Protein AF-A0A7W1CY53-F1 (afdb_monomer)

Secondary structure (DSSP, 8-state):
--SSSSSSSSSS-TTHHHHHHHHHHTTT---SS-GGGSPPGGG-SEEEEEE--SHHHHHHHHHHHHHTTT-SSEEEEEEESSSEEE-GGGSHHHHTTSS-HHHHEEEHHHHHHHHT-EEEE--EEEEETTTTEEEETTEEEE-SEEEE---EEE--TT-TTHHHHEEE--SHHHHHHHHHHHHHHHHHHHHTTT---GGGGEEEEE--SHHHHHHHHHHHHIIIIIITTT-TTS-GGG-EEEEE-SSSSSSTTS-HHHHHHHHHHHHHTTEEEE-S--EEEE-SSEEEETTS-EEE-SEEEE-S-EEE-GGGTTS-----S---

pLDDT: mean 88.46, std 16.05, range [32.44, 98.75]

Radius of gyration: 26.79 Å; Cα contacts (8 Å, |Δi|>4): 574; chains: 1; bounding box: 91×43×59 Å

Solvent-accessible surface area (backbone atoms only — not comparable to full-atom values): 18069 Å² total; per-residue (Å²): 142,86,87,82,87,81,68,86,86,77,70,100,41,82,64,66,55,50,52,52,50,47,50,64,77,41,68,85,58,83,68,99,63,58,86,86,73,57,76,58,61,87,75,27,80,43,19,37,35,27,37,23,42,40,72,64,26,45,50,50,53,53,51,50,29,59,76,38,64,91,42,90,50,58,23,45,35,41,35,11,68,54,64,42,28,65,48,64,92,52,44,40,40,33,40,34,63,83,35,60,69,71,79,38,43,43,62,39,53,70,52,37,51,66,57,65,30,46,71,46,72,29,49,82,73,52,69,42,76,89,81,31,31,35,32,35,70,92,39,83,44,75,40,76,41,81,43,87,29,72,56,67,39,80,35,68,87,85,35,50,37,44,86,81,44,32,54,50,77,66,64,75,65,31,30,52,52,51,42,52,52,51,49,50,42,51,52,54,23,49,77,49,70,39,70,56,63,62,28,65,42,22,37,36,30,34,17,34,42,67,68,22,51,44,38,55,50,19,50,45,40,26,50,65,75,59,40,47,86,79,42,77,58,51,65,73,87,61,53,42,44,36,41,34,13,58,46,84,53,54,38,72,91,50,57,71,69,58,37,52,51,51,56,51,52,38,48,77,66,61,37,45,76,47,54,62,38,41,77,52,35,36,47,74,57,29,39,33,34,66,85,70,53,74,45,66,26,53,40,38,36,43,51,38,60,60,14,67,34,72,73,58,76,76,34,101,62,93,74,72,91,80,76,87

Structure (mmCIF, N/CA/C/O backbone):
data_AF-A0A7W1CY53-F1
#
_entry.id   AF-A0A7W1CY53-F1
#
loop_
_atom_site.group_PDB
_atom_site.id
_atom_site.type_symbol
_atom_site.label_atom_id
_atom_site.label_alt_id
_atom_site.label_comp_id
_atom_site.label_asym_id
_atom_site.label_entity_id
_atom_site.label_seq_id
_atom_site.pdbx_PDB_ins_code
_atom_site.Cartn_x
_atom_site.Cartn_y
_atom_site.Cartn_z
_atom_site.occupancy
_atom_site.B_iso_or_equiv
_atom_site.auth_seq_id
_atom_site.auth_comp_id
_atom_site.auth_asym_id
_atom_site.auth_atom_id
_atom_site.pdbx_PDB_model_num
ATOM 1 N N . MET A 1 1 ? 64.923 4.998 -0.941 1.00 46.38 1 MET A N 1
ATOM 2 C CA . MET A 1 1 ? 65.461 6.090 -1.778 1.00 46.38 1 MET A CA 1
ATOM 3 C C . MET A 1 1 ? 66.335 5.454 -2.846 1.00 46.38 1 MET A C 1
ATOM 5 O O . MET A 1 1 ? 67.311 4.829 -2.462 1.00 46.38 1 MET A O 1
ATOM 9 N N . ASN A 1 2 ? 65.920 5.505 -4.119 1.00 36.22 2 ASN A N 1
ATOM 10 C CA . ASN A 1 2 ? 66.762 5.674 -5.320 1.00 36.22 2 ASN A CA 1
ATOM 11 C C . ASN A 1 2 ? 66.204 4.961 -6.555 1.00 36.22 2 ASN A C 1
ATOM 13 O O . ASN A 1 2 ? 66.011 3.752 -6.565 1.00 36.22 2 ASN A O 1
ATOM 17 N N . GLY A 1 3 ? 66.035 5.744 -7.622 1.00 35.53 3 GLY A N 1
ATOM 18 C CA . GLY A 1 3 ? 66.401 5.277 -8.954 1.00 35.53 3 GLY A CA 1
ATOM 19 C C . GLY A 1 3 ? 65.485 5.724 -10.077 1.00 35.53 3 GLY A C 1
ATOM 20 O O . GLY A 1 3 ? 65.912 6.482 -10.935 1.00 35.53 3 GLY A O 1
ATOM 21 N N . LEU A 1 4 ? 64.238 5.250 -10.089 1.00 37.47 4 LEU A N 1
ATOM 22 C CA . LEU A 1 4 ? 63.473 5.161 -11.345 1.00 37.47 4 LEU A CA 1
ATOM 23 C C . LEU A 1 4 ? 62.188 6.000 -11.412 1.00 37.47 4 LEU A C 1
ATOM 25 O O . LEU A 1 4 ? 61.538 6.039 -12.448 1.00 37.47 4 LEU A O 1
ATOM 29 N N . LEU A 1 5 ? 61.847 6.740 -10.353 1.00 37.50 5 LEU A N 1
ATOM 30 C CA . LEU A 1 5 ? 60.608 7.534 -10.277 1.00 37.50 5 LEU A CA 1
ATOM 31 C C . LEU A 1 5 ? 60.785 9.041 -10.532 1.00 37.50 5 LEU A C 1
ATOM 33 O O . LEU A 1 5 ? 59.828 9.797 -10.409 1.00 37.50 5 LEU A O 1
ATOM 37 N N . LYS A 1 6 ? 61.986 9.501 -10.914 1.00 35.28 6 LYS A N 1
ATOM 38 C CA . LYS A 1 6 ? 62.252 10.928 -11.202 1.00 35.28 6 LYS A CA 1
ATOM 39 C C . LYS A 1 6 ? 62.363 11.282 -12.694 1.00 35.28 6 LYS A C 1
ATOM 41 O O . LYS A 1 6 ? 62.613 12.437 -13.009 1.00 35.28 6 LYS A O 1
ATOM 46 N N . GLY A 1 7 ? 62.153 10.329 -13.607 1.00 34.31 7 GLY A N 1
ATOM 47 C CA . GLY A 1 7 ? 62.396 10.531 -15.044 1.00 34.31 7 GLY A CA 1
ATOM 48 C C . GLY A 1 7 ? 61.176 10.785 -15.937 1.00 34.31 7 GLY A C 1
ATOM 49 O O . GLY A 1 7 ? 61.362 11.144 -17.091 1.00 34.31 7 GLY A O 1
ATOM 50 N N . ALA A 1 8 ? 59.940 10.623 -15.456 1.00 32.44 8 ALA A N 1
ATOM 51 C CA . ALA A 1 8 ? 58.748 10.653 -16.323 1.00 32.44 8 ALA A CA 1
ATOM 52 C C . ALA A 1 8 ? 57.879 11.920 -16.184 1.00 32.44 8 ALA A C 1
ATOM 54 O O . ALA A 1 8 ? 56.723 11.926 -16.592 1.00 32.44 8 ALA A O 1
ATOM 55 N N . LEU A 1 9 ? 58.427 12.998 -15.612 1.00 37.47 9 LEU A N 1
ATOM 56 C CA . LEU A 1 9 ? 57.767 14.313 -15.538 1.00 37.47 9 LEU A CA 1
ATOM 57 C C . LEU A 1 9 ? 58.371 15.351 -16.497 1.00 37.47 9 LEU A C 1
ATOM 59 O O . LEU A 1 9 ? 57.929 16.495 -16.520 1.00 37.47 9 LEU A O 1
ATOM 63 N N . ALA A 1 10 ? 59.339 14.955 -17.324 1.00 45.06 10 ALA A N 1
ATOM 64 C CA . ALA A 1 10 ? 60.041 15.852 -18.235 1.00 45.06 10 ALA A CA 1
ATOM 65 C C . ALA A 1 10 ? 60.077 15.295 -19.666 1.00 45.06 10 ALA A C 1
ATOM 67 O O . ALA A 1 10 ? 61.142 14.992 -20.183 1.00 45.06 10 ALA A O 1
ATOM 68 N N . ALA A 1 11 ? 58.910 15.139 -20.296 1.00 38.78 11 ALA A N 1
ATOM 69 C CA . ALA A 1 11 ? 58.757 15.175 -21.756 1.00 38.78 11 ALA A CA 1
ATOM 70 C C . ALA A 1 11 ? 57.264 15.144 -22.129 1.00 38.78 11 ALA A C 1
ATOM 72 O O . ALA A 1 11 ? 56.613 14.109 -22.039 1.00 38.78 11 ALA A O 1
ATOM 73 N N . GLY A 1 12 ? 56.716 16.298 -22.519 1.00 41.25 12 GLY A N 1
ATOM 74 C CA . GLY A 1 12 ? 55.642 16.428 -23.517 1.00 41.25 12 GLY A CA 1
ATOM 75 C C . GLY A 1 12 ? 54.473 15.430 -23.520 1.00 41.25 12 GLY A C 1
ATOM 76 O O . GLY A 1 12 ? 54.133 14.927 -24.583 1.00 41.25 12 GLY A O 1
ATOM 77 N N . GLY A 1 13 ? 53.828 15.166 -22.379 1.00 39.25 13 GLY A N 1
ATOM 78 C CA . GLY A 1 13 ? 52.678 14.245 -22.298 1.00 39.25 13 GLY A CA 1
ATOM 79 C C . GLY A 1 13 ? 51.555 14.698 -21.361 1.00 39.25 13 GLY A C 1
ATOM 80 O O . GLY A 1 13 ? 50.782 13.867 -20.887 1.00 39.25 13 GLY A O 1
ATOM 81 N N . GLY A 1 14 ? 51.481 15.999 -21.055 1.00 39.34 14 GLY A N 1
ATOM 82 C CA . GLY A 1 14 ? 50.669 16.555 -19.961 1.00 39.34 14 GLY A CA 1
ATOM 83 C C . GLY A 1 14 ? 49.158 16.306 -20.046 1.00 39.34 14 GLY A C 1
ATOM 84 O O . GLY A 1 14 ? 48.505 16.271 -19.011 1.00 39.34 14 GLY A O 1
ATOM 85 N N . ALA A 1 15 ? 48.605 16.071 -21.239 1.00 46.66 15 ALA A N 1
ATOM 86 C CA . ALA A 1 15 ? 47.189 15.726 -21.396 1.00 46.66 15 ALA A CA 1
ATOM 87 C C . ALA A 1 15 ? 46.958 14.203 -21.366 1.00 46.66 15 ALA A C 1
ATOM 89 O O . ALA A 1 15 ? 46.140 13.709 -20.598 1.00 46.66 15 ALA A O 1
ATOM 90 N N . VAL A 1 16 ? 47.739 13.438 -22.135 1.00 46.34 16 VAL A N 1
ATOM 91 C CA . VAL A 1 16 ? 47.514 11.994 -22.333 1.00 46.34 16 VAL A CA 1
ATOM 92 C C . VAL A 1 16 ? 47.873 11.180 -21.083 1.00 46.34 16 VAL A C 1
ATOM 94 O O . VAL A 1 16 ? 47.134 10.275 -20.702 1.00 46.34 16 VAL A O 1
ATOM 97 N N . GLY A 1 17 ? 48.966 11.523 -20.392 1.00 44.19 17 GLY A N 1
ATOM 98 C CA . GLY A 1 17 ? 49.376 10.831 -19.164 1.00 44.19 17 GLY A CA 1
ATOM 99 C C . GLY A 1 17 ? 48.442 11.107 -17.983 1.00 44.19 17 GLY A C 1
ATOM 100 O O . GLY A 1 17 ? 48.138 10.202 -17.206 1.00 44.19 17 GLY A O 1
ATOM 101 N N . PHE A 1 18 ? 47.922 12.334 -17.884 1.00 50.38 18 PHE A N 1
ATOM 102 C CA . PHE A 1 18 ? 46.969 12.716 -16.842 1.00 50.38 18 PHE A CA 1
ATOM 103 C C . PHE A 1 18 ? 45.606 12.043 -17.049 1.00 50.38 18 PHE A C 1
ATOM 105 O O . PHE A 1 18 ? 44.994 11.593 -16.086 1.00 50.38 18 PHE A O 1
ATOM 112 N N . GLU A 1 19 ? 45.154 11.892 -18.296 1.00 50.62 19 GLU A N 1
ATOM 113 C CA . GLU A 1 19 ? 43.899 11.213 -18.639 1.00 50.62 19 GLU A CA 1
ATOM 114 C C . GLU A 1 19 ? 43.947 9.702 -18.357 1.00 50.62 19 GLU A C 1
ATOM 116 O O . GLU A 1 19 ? 42.985 9.133 -17.839 1.00 50.62 19 GLU A O 1
ATOM 121 N N . VAL A 1 20 ? 45.086 9.054 -18.627 1.00 53.22 20 VAL A N 1
ATOM 122 C CA . VAL A 1 20 ? 45.300 7.623 -18.350 1.00 53.22 20 VAL A CA 1
ATOM 123 C C . VAL A 1 20 ? 45.413 7.358 -16.845 1.00 53.22 20 VAL A C 1
ATOM 125 O O . VAL A 1 20 ? 44.774 6.437 -16.336 1.00 53.22 20 VAL A O 1
ATOM 128 N N . VAL A 1 21 ? 46.143 8.199 -16.106 1.00 55.06 21 VAL A N 1
ATOM 129 C CA . VAL A 1 21 ? 46.253 8.100 -14.639 1.00 55.06 21 VAL A CA 1
ATOM 130 C C . VAL A 1 21 ? 44.922 8.441 -13.958 1.00 55.06 21 VAL A C 1
ATOM 132 O O . VAL A 1 21 ? 44.529 7.762 -13.012 1.00 55.06 21 VAL A O 1
ATOM 135 N N . ARG A 1 22 ? 44.162 9.412 -14.482 1.00 52.81 22 ARG A N 1
ATOM 136 C CA . ARG A 1 22 ? 42.793 9.713 -14.039 1.00 52.81 22 ARG A CA 1
ATOM 137 C C . ARG A 1 22 ? 41.852 8.537 -14.320 1.00 52.81 22 ARG A C 1
ATOM 139 O O . ARG A 1 22 ? 41.135 8.130 -13.418 1.00 52.81 22 ARG A O 1
ATOM 146 N N . ARG A 1 23 ? 41.879 7.920 -15.506 1.00 47.59 23 ARG A N 1
ATOM 147 C CA . ARG A 1 23 ? 41.074 6.714 -15.802 1.00 47.59 23 ARG A CA 1
ATOM 148 C C . ARG A 1 23 ? 41.433 5.519 -14.914 1.00 47.59 23 ARG A C 1
ATOM 150 O O . ARG A 1 23 ? 40.537 4.771 -14.545 1.00 47.59 23 ARG A O 1
ATOM 157 N N . ALA A 1 24 ? 42.703 5.356 -14.545 1.00 50.25 24 ALA A N 1
ATOM 158 C CA . ALA A 1 24 ? 43.150 4.267 -13.677 1.00 50.25 24 ALA A CA 1
ATOM 159 C C . ALA A 1 24 ? 42.784 4.497 -12.197 1.00 50.25 24 ALA A C 1
ATOM 161 O O . ALA A 1 24 ? 42.265 3.588 -11.550 1.00 50.25 24 ALA A O 1
ATOM 162 N N . LEU A 1 25 ? 42.983 5.715 -11.675 1.00 49.28 25 LEU A N 1
ATOM 163 C CA . LEU A 1 25 ? 42.670 6.082 -10.283 1.00 49.28 25 LEU A CA 1
ATOM 164 C C . LEU A 1 25 ? 41.165 6.266 -10.032 1.00 49.28 25 LEU A C 1
ATOM 166 O O . LEU A 1 25 ? 40.691 6.037 -8.923 1.00 49.28 25 LEU A O 1
ATOM 170 N N . PHE A 1 26 ? 40.406 6.635 -11.067 1.00 50.69 26 PHE A N 1
ATOM 171 C CA . PHE A 1 26 ? 38.948 6.765 -11.047 1.00 50.69 26 PHE A CA 1
ATOM 172 C C . PHE A 1 26 ? 38.250 5.623 -11.803 1.00 50.69 26 PHE A C 1
ATOM 174 O O . PHE A 1 26 ? 37.116 5.779 -12.244 1.00 50.69 26 PHE A O 1
ATOM 181 N N . SER A 1 27 ? 38.878 4.452 -11.918 1.00 45.78 27 SER A N 1
ATOM 182 C CA . SER A 1 27 ? 38.285 3.250 -12.535 1.00 45.78 27 SER A CA 1
ATOM 183 C C . SER A 1 27 ? 37.064 2.692 -11.774 1.00 45.78 27 SER A C 1
ATOM 185 O O . SER A 1 27 ? 36.365 1.819 -12.278 1.00 45.78 27 SER A O 1
ATOM 187 N N . GLY A 1 28 ? 36.744 3.249 -10.598 1.00 44.47 28 GLY A N 1
ATOM 188 C CA . GLY A 1 28 ? 35.466 3.074 -9.891 1.00 44.47 28 GLY A CA 1
ATOM 189 C C . GLY A 1 28 ? 34.477 4.247 -10.028 1.00 44.47 28 GLY A C 1
ATOM 190 O O . GLY A 1 28 ? 33.425 4.245 -9.383 1.00 44.47 28 GLY A O 1
ATOM 191 N N . ALA A 1 29 ? 34.788 5.280 -10.817 1.00 46.69 29 ALA A N 1
ATOM 192 C CA . ALA A 1 29 ? 34.007 6.512 -10.893 1.00 46.69 29 ALA A CA 1
ATOM 193 C C . ALA A 1 29 ? 32.969 6.484 -12.025 1.00 46.69 29 ALA A C 1
ATOM 195 O O . ALA A 1 29 ? 33.266 6.519 -13.213 1.00 46.69 29 ALA A O 1
ATOM 196 N N . ARG A 1 30 ? 31.716 6.445 -11.575 1.00 56.12 30 ARG A N 1
ATOM 197 C CA . ARG A 1 30 ? 30.447 6.756 -12.247 1.00 56.12 30 ARG A CA 1
ATOM 198 C C . ARG A 1 30 ? 30.512 7.541 -13.579 1.00 56.12 30 ARG A C 1
ATOM 200 O O . ARG A 1 30 ? 30.998 8.664 -13.615 1.00 56.12 30 ARG A O 1
ATOM 207 N N . ARG A 1 31 ? 29.728 6.993 -14.528 1.00 54.72 31 ARG A N 1
ATOM 208 C CA . ARG A 1 31 ? 29.181 7.500 -15.813 1.00 54.72 31 ARG A CA 1
ATOM 209 C C . ARG A 1 31 ? 30.124 7.510 -17.026 1.00 54.72 31 ARG A C 1
ATOM 211 O O . ARG A 1 31 ? 31.037 8.313 -17.109 1.00 54.72 31 ARG A O 1
ATOM 218 N N . ARG A 1 32 ? 29.772 6.680 -18.021 1.00 54.88 32 ARG A N 1
ATOM 219 C CA . ARG A 1 32 ? 30.326 6.671 -19.390 1.00 54.88 32 ARG A CA 1
ATOM 220 C C . ARG A 1 32 ? 29.825 7.847 -20.253 1.00 54.88 32 ARG A C 1
ATOM 222 O O . ARG A 1 32 ? 30.488 8.190 -21.217 1.00 54.88 32 ARG A O 1
ATOM 229 N N . TYR A 1 33 ? 28.690 8.458 -19.885 1.00 56.50 33 TYR A N 1
ATOM 230 C CA . TYR A 1 33 ? 28.006 9.513 -20.649 1.00 56.50 33 TYR A CA 1
ATOM 231 C C . TYR A 1 33 ? 27.299 10.520 -19.740 1.00 56.50 33 TYR A C 1
ATOM 233 O O . TYR A 1 33 ? 26.712 10.138 -18.711 1.00 56.50 33 TYR A O 1
ATOM 241 N N . GLU A 1 34 ? 27.265 11.779 -20.170 1.00 67.50 34 GLU A N 1
ATOM 242 C CA . GLU A 1 34 ? 26.351 12.774 -19.621 1.00 67.50 34 GLU A CA 1
ATOM 243 C C . GLU A 1 34 ? 24.899 12.490 -20.060 1.00 67.50 34 GLU A C 1
ATOM 245 O O . GLU A 1 34 ? 24.665 11.890 -21.111 1.00 67.50 34 GLU A O 1
ATOM 250 N N . PRO A 1 35 ? 23.867 12.869 -19.275 1.00 64.12 35 PRO A N 1
ATOM 251 C CA . PRO A 1 35 ? 22.476 12.534 -19.594 1.00 64.12 35 PRO A CA 1
ATOM 252 C C . PRO A 1 35 ? 21.993 12.980 -20.982 1.00 64.12 35 PRO A C 1
ATOM 254 O O . PRO A 1 35 ? 21.097 12.338 -21.524 1.00 64.12 35 PRO A O 1
ATOM 257 N N . TRP A 1 36 ? 22.553 14.060 -21.536 1.00 70.69 36 TRP A N 1
ATOM 258 C CA . TRP A 1 36 ? 22.211 14.589 -22.863 1.00 70.69 36 TRP A CA 1
ATOM 259 C C . TRP A 1 36 ? 22.929 13.881 -24.021 1.00 70.69 36 TRP A C 1
ATOM 261 O O . TRP A 1 36 ? 22.530 14.053 -25.165 1.00 70.69 36 TRP A O 1
ATOM 271 N N . GLU A 1 37 ? 23.953 13.072 -23.742 1.00 69.06 37 GLU A N 1
ATOM 272 C CA . GLU A 1 37 ? 24.722 12.328 -24.754 1.00 69.06 37 GLU A CA 1
ATOM 273 C C . GLU A 1 37 ? 24.130 10.941 -25.029 1.00 69.06 37 GLU A C 1
ATOM 275 O O . GLU A 1 37 ? 24.623 10.197 -25.873 1.00 69.06 37 GLU A O 1
ATOM 280 N N . ARG A 1 38 ? 23.077 10.560 -24.299 1.00 72.19 38 ARG A N 1
ATOM 281 C CA . ARG A 1 38 ? 22.467 9.240 -24.434 1.00 72.19 38 ARG A CA 1
ATOM 282 C C . ARG A 1 38 ? 21.567 9.162 -25.649 1.00 72.19 38 ARG A C 1
ATOM 284 O O . ARG A 1 38 ? 20.649 9.969 -25.802 1.00 72.19 38 ARG A O 1
ATOM 291 N N . SER A 1 39 ? 21.752 8.092 -26.414 1.00 80.06 39 SER A N 1
ATOM 292 C CA . SER A 1 39 ? 20.823 7.706 -27.465 1.00 80.06 39 SER A CA 1
ATOM 293 C C . SER A 1 39 ? 19.402 7.572 -26.902 1.00 80.06 39 SER A C 1
ATOM 295 O O . SER A 1 39 ? 19.207 7.023 -25.808 1.00 80.06 39 SER A O 1
ATOM 297 N N . PRO A 1 40 ? 18.382 8.071 -27.614 1.00 86.62 40 PRO A N 1
ATOM 298 C CA . PRO A 1 40 ? 16.996 7.771 -27.301 1.00 86.62 40 PRO A CA 1
ATOM 299 C C . PRO A 1 40 ? 16.779 6.257 -27.177 1.00 86.62 40 PRO A C 1
ATOM 301 O O . PRO A 1 40 ? 17.256 5.483 -27.995 1.00 86.62 40 PRO A O 1
ATOM 304 N N . TYR A 1 41 ? 16.003 5.825 -26.179 1.00 91.81 41 TYR A N 1
ATOM 305 C CA . TYR A 1 41 ? 15.721 4.402 -25.923 1.00 91.81 41 TYR A CA 1
ATOM 306 C C . TYR A 1 41 ? 15.310 3.599 -27.171 1.00 91.81 41 TYR A C 1
ATOM 308 O O . TYR A 1 41 ? 15.709 2.451 -27.335 1.00 91.81 41 TYR A O 1
ATOM 316 N N . LYS A 1 42 ? 14.519 4.218 -28.052 1.00 90.12 42 LYS A N 1
ATOM 317 C CA . LYS A 1 42 ? 14.028 3.605 -29.292 1.00 90.12 42 LYS A CA 1
ATOM 318 C C . LYS A 1 42 ? 15.141 3.230 -30.281 1.00 90.12 42 LYS A C 1
ATOM 320 O O . LYS A 1 42 ? 14.909 2.365 -31.117 1.00 90.12 42 LYS A O 1
ATOM 325 N N . ASP A 1 43 ? 16.310 3.858 -30.170 1.00 91.69 43 ASP A N 1
ATOM 326 C CA . ASP A 1 43 ? 17.423 3.698 -31.106 1.00 91.69 43 ASP A CA 1
ATOM 327 C C . ASP A 1 43 ? 18.361 2.550 -30.691 1.00 91.69 43 ASP A C 1
ATOM 329 O O . ASP A 1 43 ? 19.228 2.150 -31.464 1.00 91.69 43 ASP A O 1
ATOM 333 N N . PHE A 1 44 ? 18.180 1.974 -29.494 1.00 93.88 44 PHE A N 1
ATOM 334 C CA . PHE A 1 44 ? 18.927 0.786 -29.087 1.00 93.88 44 PHE A CA 1
ATOM 335 C C . PHE A 1 44 ? 18.403 -0.464 -29.811 1.00 93.88 44 PHE A C 1
ATOM 337 O O . PHE A 1 44 ? 17.182 -0.662 -29.902 1.00 93.88 44 PHE A O 1
ATOM 344 N N . PRO A 1 45 ? 19.294 -1.360 -30.276 1.00 93.31 45 PRO A N 1
ATOM 345 C CA . PRO A 1 45 ? 18.871 -2.616 -30.878 1.00 93.31 45 PRO A CA 1
ATOM 346 C C . PRO A 1 45 ? 18.183 -3.505 -29.834 1.00 93.31 45 PRO A C 1
ATOM 348 O O . PRO A 1 45 ? 17.021 -3.869 -30.025 1.00 93.31 45 PRO A O 1
ATOM 351 N N . ASN A 1 46 ? 18.814 -3.742 -28.677 1.00 96.50 46 ASN A N 1
ATOM 352 C CA . ASN A 1 46 ? 18.248 -4.562 -27.605 1.00 96.50 46 ASN A CA 1
ATOM 353 C C . ASN A 1 46 ? 17.508 -3.691 -26.581 1.00 96.50 46 ASN A C 1
ATOM 355 O O . ASN A 1 46 ? 18.119 -3.028 -25.741 1.00 96.50 46 ASN A O 1
ATOM 359 N N . LYS A 1 47 ? 16.175 -3.687 -26.646 1.00 97.69 47 LYS A N 1
ATOM 360 C CA . LYS A 1 47 ? 15.304 -2.848 -25.809 1.00 97.69 47 LYS A CA 1
ATOM 361 C C . LYS A 1 47 ? 14.733 -3.647 -24.643 1.00 97.69 47 LYS A C 1
ATOM 363 O O . LYS A 1 47 ? 13.883 -4.510 -24.843 1.00 97.69 47 LYS A O 1
ATOM 368 N N . VAL A 1 48 ? 15.157 -3.334 -23.423 1.00 98.25 48 VAL A N 1
ATOM 369 C CA . VAL A 1 48 ? 14.592 -3.909 -22.196 1.00 98.25 48 VAL A CA 1
ATOM 370 C C . VAL A 1 48 ? 13.620 -2.909 -21.585 1.00 98.25 48 VAL A C 1
ATOM 372 O O . VAL A 1 48 ? 14.013 -1.805 -21.200 1.00 98.25 48 VAL A O 1
ATOM 375 N N . LEU A 1 49 ? 12.340 -3.267 -21.543 1.00 98.56 49 LEU A N 1
ATOM 376 C CA . LEU A 1 49 ? 11.273 -2.448 -20.983 1.00 98.56 49 LEU A CA 1
ATOM 377 C C . LEU A 1 49 ? 10.794 -3.036 -19.661 1.00 98.56 49 LEU A C 1
ATOM 379 O O . LEU A 1 49 ? 10.453 -4.209 -19.578 1.00 98.56 49 LEU A O 1
ATOM 383 N N . ILE A 1 50 ? 10.746 -2.205 -18.629 1.00 98.69 50 ILE A N 1
ATOM 384 C CA . ILE A 1 50 ? 10.295 -2.569 -17.289 1.00 98.69 50 ILE A CA 1
ATOM 385 C C . ILE A 1 50 ? 9.037 -1.763 -16.990 1.00 98.69 50 ILE A C 1
ATOM 387 O O . ILE A 1 50 ? 9.056 -0.534 -17.075 1.00 98.69 50 ILE A O 1
ATOM 391 N N . VAL A 1 51 ? 7.953 -2.438 -16.621 1.00 98.19 51 VAL A N 1
ATOM 392 C CA . VAL A 1 51 ? 6.698 -1.791 -16.226 1.00 98.19 51 VAL A CA 1
ATOM 393 C C . VAL A 1 51 ? 6.474 -2.011 -14.734 1.00 98.19 51 VAL A C 1
ATOM 395 O O . VAL A 1 51 ? 6.372 -3.147 -14.272 1.00 98.19 51 VAL A O 1
ATOM 398 N N . GLY A 1 52 ? 6.416 -0.917 -13.979 1.00 97.19 52 GLY A N 1
ATOM 399 C CA . GLY A 1 52 ? 6.321 -0.904 -12.521 1.00 97.19 52 GLY A CA 1
ATOM 400 C C . GLY A 1 52 ? 7.591 -0.374 -11.850 1.00 97.19 52 GLY A C 1
ATOM 401 O O . GLY A 1 52 ? 8.702 -0.820 -12.120 1.00 97.19 52 GLY A O 1
ATOM 402 N N . GLY A 1 53 ? 7.424 0.606 -10.959 1.00 95.75 53 GLY A N 1
ATOM 403 C CA . GLY A 1 53 ? 8.507 1.247 -10.201 1.00 95.75 53 GLY A CA 1
ATOM 404 C C . GLY A 1 53 ? 8.683 0.734 -8.767 1.00 95.75 53 GLY A C 1
ATOM 405 O O . GLY A 1 53 ? 9.322 1.409 -7.965 1.00 95.75 53 GLY A O 1
ATOM 406 N N . GLY A 1 54 ? 8.082 -0.412 -8.425 1.00 94.75 54 GLY A N 1
ATOM 407 C CA . GLY A 1 54 ? 8.183 -1.030 -7.098 1.00 94.75 54 GLY A CA 1
ATOM 408 C C . GLY A 1 54 ? 9.525 -1.731 -6.858 1.00 94.75 54 GLY A C 1
ATOM 409 O O . GLY A 1 54 ? 10.468 -1.565 -7.628 1.00 94.75 54 GLY A O 1
ATOM 410 N N . PHE A 1 55 ? 9.613 -2.555 -5.807 1.00 95.19 55 PHE A N 1
ATOM 411 C CA . PHE A 1 55 ? 10.846 -3.267 -5.431 1.00 95.19 55 PHE A CA 1
ATOM 412 C C . PHE A 1 55 ? 11.481 -4.029 -6.598 1.00 95.19 55 PHE A C 1
ATOM 414 O O . PHE A 1 55 ? 12.647 -3.799 -6.916 1.00 95.19 55 PHE A O 1
ATOM 421 N N . ALA A 1 56 ? 10.703 -4.896 -7.252 1.00 96.38 56 ALA A N 1
ATOM 422 C CA . ALA A 1 56 ? 11.191 -5.735 -8.340 1.00 96.38 56 ALA A CA 1
ATOM 423 C C . ALA A 1 56 ? 11.632 -4.904 -9.552 1.00 96.38 56 ALA A C 1
ATOM 425 O O . ALA A 1 56 ? 12.767 -5.040 -9.997 1.00 96.38 56 ALA A O 1
ATOM 426 N N . GLY A 1 57 ? 10.780 -4.003 -10.051 1.00 97.12 57 GLY A N 1
ATOM 427 C CA . GLY A 1 57 ? 11.090 -3.196 -11.233 1.00 97.12 57 GLY A CA 1
ATOM 428 C C . GLY A 1 57 ? 12.264 -2.245 -11.019 1.00 97.12 57 GLY A C 1
ATOM 429 O O . GLY A 1 57 ? 13.162 -2.161 -11.859 1.00 97.12 57 GLY A O 1
ATOM 430 N N . TYR A 1 58 ? 12.319 -1.585 -9.858 1.00 96.31 58 TYR A N 1
ATOM 431 C CA . TYR A 1 58 ? 13.444 -0.727 -9.510 1.00 96.31 58 TYR A CA 1
ATOM 432 C C . TYR A 1 58 ? 14.748 -1.527 -9.438 1.00 96.31 58 TYR A C 1
ATOM 434 O O . TYR A 1 58 ? 15.723 -1.142 -10.081 1.00 96.31 58 TYR A O 1
ATOM 442 N N . LYS A 1 59 ? 14.770 -2.666 -8.730 1.00 96.81 59 LYS A N 1
ATOM 443 C CA . LYS A 1 59 ? 15.972 -3.509 -8.627 1.00 96.81 59 LYS A CA 1
ATOM 444 C C . LYS A 1 59 ? 16.385 -4.112 -9.963 1.00 96.81 59 LYS A C 1
ATOM 446 O O . LYS A 1 59 ? 17.564 -4.037 -10.294 1.00 96.81 59 LYS A O 1
ATOM 451 N N . ALA A 1 60 ? 15.436 -4.602 -10.757 1.00 98.00 60 ALA A N 1
ATOM 452 C CA . ALA A 1 60 ? 15.696 -5.091 -12.106 1.00 98.00 60 ALA A CA 1
ATOM 453 C C . ALA A 1 60 ? 16.375 -4.014 -12.959 1.00 98.00 60 ALA A C 1
ATOM 455 O O . ALA A 1 60 ? 17.396 -4.285 -13.584 1.00 98.00 60 ALA A O 1
ATOM 456 N N . ALA A 1 61 ? 15.883 -2.771 -12.922 1.00 97.19 61 ALA A N 1
ATOM 457 C CA . ALA A 1 61 ? 16.502 -1.667 -13.648 1.00 97.19 61 ALA A CA 1
ATOM 458 C C . ALA A 1 61 ? 17.934 -1.380 -13.167 1.00 97.19 61 ALA A C 1
ATOM 460 O O . ALA A 1 61 ? 18.818 -1.164 -13.994 1.00 97.19 61 ALA A O 1
ATOM 461 N N . GLN A 1 62 ? 18.180 -1.401 -11.848 1.00 95.31 62 GLN A N 1
ATOM 462 C CA . GLN A 1 62 ? 19.529 -1.216 -11.299 1.00 95.31 62 GLN A CA 1
ATOM 463 C C . GLN A 1 62 ? 20.490 -2.304 -11.795 1.00 95.31 62 GLN A C 1
ATOM 465 O O . GLN A 1 62 ? 21.552 -1.981 -12.324 1.00 95.31 62 GLN A O 1
ATOM 470 N N . THR A 1 63 ? 20.093 -3.571 -11.669 1.00 97.06 63 THR A N 1
ATOM 471 C CA . THR A 1 63 ? 20.906 -4.725 -12.06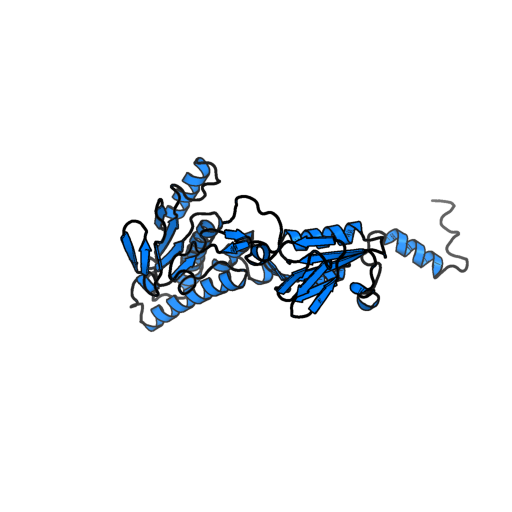5 1.00 97.06 63 THR A CA 1
ATOM 472 C C . THR A 1 63 ? 21.146 -4.761 -13.572 1.00 97.06 63 THR A C 1
ATOM 474 O O . THR A 1 63 ? 22.274 -4.967 -14.002 1.00 97.06 63 THR A O 1
ATOM 477 N N . LEU A 1 64 ? 20.126 -4.496 -14.392 1.00 96.56 64 LEU A N 1
ATOM 478 C CA . LEU A 1 64 ? 20.267 -4.472 -15.850 1.00 96.56 64 LEU A CA 1
ATOM 479 C C . LEU A 1 64 ? 21.203 -3.355 -16.317 1.00 96.56 64 LEU A C 1
ATOM 481 O O . LEU A 1 64 ? 22.040 -3.593 -17.182 1.00 96.56 64 LEU A O 1
ATOM 485 N N . CYS A 1 65 ? 21.118 -2.157 -15.728 1.00 93.56 65 CYS A N 1
ATOM 486 C CA . CYS A 1 65 ? 22.068 -1.084 -16.028 1.00 93.56 65 CYS A CA 1
ATOM 487 C C . CYS A 1 65 ? 23.503 -1.428 -15.613 1.00 93.56 65 CYS A C 1
ATOM 489 O O . CYS A 1 65 ? 24.445 -0.994 -16.267 1.00 93.56 65 CYS A O 1
ATOM 491 N N . GLU A 1 66 ? 23.684 -2.178 -14.527 1.00 92.44 66 GLU A N 1
ATOM 492 C CA . GLU A 1 66 ? 25.003 -2.636 -14.101 1.00 92.44 66 GLU A CA 1
ATOM 493 C C . GLU A 1 66 ? 25.578 -3.700 -15.041 1.00 92.44 66 GLU A C 1
ATOM 495 O O . GLU A 1 66 ? 26.719 -3.566 -15.475 1.00 92.44 66 GLU A O 1
ATOM 500 N N . LEU A 1 67 ? 24.781 -4.700 -15.418 1.00 94.06 67 LEU A N 1
ATOM 501 C CA . LEU A 1 67 ? 25.194 -5.754 -16.349 1.00 94.06 67 LEU A CA 1
ATOM 502 C C . LEU A 1 67 ? 25.458 -5.221 -17.764 1.00 94.06 67 LEU A C 1
ATOM 504 O O . LEU A 1 67 ? 26.331 -5.724 -18.464 1.00 94.06 67 LEU A O 1
ATOM 508 N N . ALA A 1 68 ? 24.714 -4.198 -18.189 1.00 91.25 68 ALA A N 1
ATOM 509 C CA . ALA A 1 68 ? 24.873 -3.556 -19.490 1.00 91.25 68 ALA A CA 1
ATOM 510 C C . ALA A 1 68 ? 25.839 -2.357 -19.467 1.00 91.25 68 ALA A C 1
ATOM 512 O O . ALA A 1 68 ? 25.904 -1.620 -20.445 1.00 91.25 68 ALA A O 1
ATOM 513 N N . ARG A 1 69 ? 26.590 -2.134 -18.377 1.00 86.69 69 ARG A N 1
ATOM 514 C CA . ARG A 1 69 ? 27.421 -0.928 -18.195 1.00 86.69 69 ARG A CA 1
ATOM 515 C C . ARG A 1 69 ? 28.407 -0.684 -19.342 1.00 86.69 69 ARG A C 1
ATOM 517 O O . ARG A 1 69 ? 28.605 0.468 -19.723 1.00 86.69 69 ARG A O 1
ATOM 524 N N . ASP A 1 70 ? 28.990 -1.752 -19.881 1.00 87.00 70 ASP A N 1
ATOM 525 C CA . ASP A 1 70 ? 29.984 -1.693 -20.961 1.00 87.00 70 ASP A CA 1
ATOM 526 C C . ASP A 1 70 ? 29.384 -1.971 -22.352 1.00 87.00 70 ASP A C 1
ATOM 528 O O . ASP A 1 70 ? 30.117 -2.062 -23.340 1.00 87.00 70 ASP A O 1
ATOM 532 N N . ARG A 1 71 ? 28.051 -2.073 -22.444 1.00 87.94 71 ARG A N 1
ATOM 533 C CA . ARG A 1 71 ? 27.302 -2.406 -23.659 1.00 87.94 71 ARG A CA 1
ATOM 534 C C . ARG A 1 71 ? 26.538 -1.200 -24.192 1.00 87.94 71 ARG A C 1
ATOM 536 O O . ARG A 1 71 ? 25.626 -0.698 -23.546 1.00 87.94 71 ARG A O 1
ATOM 543 N N . ASP A 1 72 ? 26.857 -0.804 -25.418 1.00 87.75 72 ASP A N 1
ATOM 544 C CA . ASP A 1 72 ? 26.198 0.326 -26.089 1.00 87.75 72 ASP A CA 1
ATOM 545 C C . ASP A 1 72 ? 25.002 -0.125 -26.954 1.00 87.75 72 ASP A C 1
ATOM 547 O O . ASP A 1 72 ? 24.294 0.689 -27.542 1.00 87.75 72 ASP A O 1
ATOM 551 N N . ASP A 1 73 ? 24.741 -1.434 -27.006 1.00 92.62 73 ASP A N 1
ATOM 552 C CA . ASP A 1 73 ? 23.673 -2.062 -27.781 1.00 92.62 73 ASP A CA 1
ATOM 553 C C . ASP A 1 73 ? 22.408 -2.368 -26.950 1.00 92.62 73 ASP A C 1
ATOM 555 O O . ASP A 1 73 ? 21.418 -2.859 -27.493 1.00 92.62 73 ASP A O 1
ATOM 559 N N . VAL A 1 74 ? 22.412 -2.079 -25.641 1.00 95.62 74 VAL A N 1
ATOM 560 C CA . VAL A 1 74 ? 21.297 -2.367 -24.723 1.00 95.62 74 VAL A CA 1
ATOM 561 C C . VAL A 1 74 ? 20.704 -1.083 -24.149 1.00 95.62 74 VAL A C 1
ATOM 563 O O . VAL A 1 74 ? 21.353 -0.351 -23.405 1.00 95.62 74 VAL A O 1
ATOM 566 N N . GLY A 1 75 ? 19.425 -0.846 -24.433 1.00 95.69 75 GLY A N 1
ATOM 567 C CA . GLY A 1 75 ? 18.642 0.237 -23.849 1.00 95.69 75 GLY A CA 1
ATOM 568 C C . GLY A 1 75 ? 17.726 -0.287 -22.749 1.00 95.69 75 GLY A C 1
ATOM 569 O O . GLY A 1 75 ? 16.916 -1.176 -22.995 1.00 95.69 75 GLY A O 1
ATOM 570 N N . VAL A 1 76 ? 17.799 0.290 -21.548 1.00 97.25 76 VAL A N 1
ATOM 571 C CA . VAL A 1 76 ? 16.886 -0.025 -20.433 1.00 97.25 76 VAL A CA 1
ATOM 572 C C . VAL A 1 76 ? 15.912 1.133 -20.229 1.00 97.25 76 VAL A C 1
ATOM 574 O O . VAL A 1 76 ? 16.334 2.284 -20.098 1.00 97.25 76 VAL A O 1
ATOM 577 N N . MET A 1 77 ? 14.611 0.851 -20.163 1.00 97.88 77 MET A N 1
ATOM 578 C CA . MET A 1 77 ? 13.582 1.829 -19.802 1.00 97.88 77 MET A CA 1
ATOM 579 C C . MET A 1 77 ? 12.687 1.291 -18.693 1.00 97.88 77 MET A C 1
ATOM 581 O O . MET A 1 77 ? 12.246 0.151 -18.757 1.00 97.88 77 MET A O 1
ATOM 585 N N . LEU A 1 78 ? 12.372 2.143 -17.716 1.00 98.50 78 LEU A N 1
ATOM 586 C CA . LEU A 1 78 ? 11.338 1.879 -16.719 1.00 98.50 78 LEU A CA 1
ATOM 587 C C . LEU A 1 78 ? 10.157 2.841 -16.901 1.00 98.50 78 LEU A C 1
ATOM 589 O O . LEU A 1 78 ? 10.340 4.063 -16.954 1.00 98.50 78 LEU A O 1
ATOM 593 N N . ILE A 1 79 ? 8.951 2.283 -16.964 1.00 98.31 79 ILE A N 1
ATOM 594 C CA . ILE A 1 79 ? 7.678 3.005 -16.964 1.00 98.31 79 ILE A CA 1
ATOM 595 C C . ILE A 1 79 ? 6.975 2.738 -15.636 1.00 98.31 79 ILE A C 1
ATOM 597 O O . ILE A 1 79 ? 6.828 1.592 -15.219 1.00 98.31 79 ILE A O 1
ATOM 601 N N . SER A 1 80 ? 6.544 3.794 -14.954 1.00 97.00 80 SER A N 1
ATOM 602 C CA . SER A 1 80 ? 5.812 3.690 -13.690 1.00 97.00 80 SER A CA 1
ATOM 603 C C . SER A 1 80 ? 4.746 4.773 -13.601 1.00 97.00 80 SER A C 1
ATOM 605 O O . SER A 1 80 ? 4.962 5.890 -14.073 1.00 97.00 80 SER A O 1
ATOM 607 N N . ARG A 1 81 ? 3.617 4.471 -12.950 1.00 94.50 81 ARG A N 1
ATOM 608 C CA . ARG A 1 81 ? 2.590 5.476 -12.633 1.00 94.50 81 ARG A CA 1
ATOM 609 C C . ARG A 1 81 ? 3.159 6.568 -11.724 1.00 94.50 81 ARG A C 1
ATOM 611 O O . ARG A 1 81 ? 2.936 7.753 -11.960 1.00 94.50 81 ARG A O 1
ATOM 618 N N . GLU A 1 82 ? 3.967 6.160 -10.749 1.00 93.06 82 GLU A N 1
ATOM 619 C CA . GLU A 1 82 ? 4.616 7.049 -9.787 1.00 93.06 82 GLU A CA 1
ATOM 620 C C . GLU A 1 82 ? 6.051 7.401 -10.205 1.00 93.06 82 GLU A C 1
ATOM 622 O O . GLU A 1 82 ? 6.756 6.596 -10.816 1.00 93.06 82 GLU A O 1
ATOM 627 N N . ASN A 1 83 ? 6.513 8.604 -9.838 1.00 94.81 83 ASN A N 1
ATOM 628 C CA . ASN A 1 83 ? 7.901 9.060 -10.046 1.00 94.81 83 ASN A CA 1
ATOM 629 C C . ASN A 1 83 ? 8.832 8.745 -8.858 1.00 94.81 83 ASN A C 1
ATOM 631 O O . ASN A 1 83 ? 9.959 9.243 -8.781 1.00 94.81 83 ASN A O 1
ATOM 635 N N . TYR A 1 84 ? 8.363 7.927 -7.926 1.00 94.50 84 TYR A N 1
ATOM 636 C CA . TYR A 1 84 ? 9.083 7.531 -6.730 1.00 94.50 84 TYR A CA 1
ATOM 637 C C . TYR A 1 84 ? 8.890 6.037 -6.474 1.00 94.50 84 TYR A C 1
ATOM 639 O O . TYR A 1 84 ? 7.911 5.430 -6.901 1.00 94.50 84 TYR A O 1
ATOM 647 N N . PHE A 1 85 ? 9.874 5.458 -5.804 1.00 94.19 85 PHE A N 1
ATOM 648 C CA . PHE A 1 85 ? 9.837 4.129 -5.227 1.00 94.19 85 PHE A CA 1
ATOM 649 C C . PHE A 1 85 ? 9.380 4.270 -3.776 1.00 94.19 85 PHE A C 1
ATOM 651 O O . PHE A 1 85 ? 9.912 5.121 -3.064 1.00 94.19 85 PHE A O 1
ATOM 658 N N . THR A 1 86 ? 8.441 3.436 -3.340 1.00 92.19 86 THR A N 1
ATOM 659 C CA . THR A 1 86 ? 7.974 3.397 -1.948 1.00 92.19 86 THR A CA 1
ATOM 660 C C . THR A 1 86 ? 8.601 2.223 -1.209 1.00 92.19 86 THR A C 1
ATOM 662 O O . THR A 1 86 ? 8.461 1.072 -1.630 1.00 92.19 86 THR A O 1
ATOM 665 N N . TYR A 1 87 ? 9.249 2.504 -0.079 1.00 92.81 87 TYR A N 1
ATOM 666 C CA . TYR A 1 87 ? 9.699 1.486 0.862 1.00 92.81 87 TYR A CA 1
ATOM 667 C C . TYR A 1 87 ? 8.541 1.082 1.781 1.00 92.81 87 TYR A C 1
ATOM 669 O O . TYR A 1 87 ? 8.417 1.541 2.913 1.00 92.81 87 TYR A O 1
ATOM 677 N N . TRP A 1 88 ? 7.674 0.217 1.250 1.00 90.00 88 TRP A N 1
ATOM 678 C CA . TRP A 1 88 ? 6.457 -0.262 1.913 1.00 90.00 88 TRP A CA 1
ATOM 679 C C . TRP A 1 88 ? 6.623 -0.740 3.365 1.00 90.00 88 TRP A C 1
ATOM 681 O O . TRP A 1 88 ? 5.734 -0.428 4.151 1.00 90.00 88 TRP A O 1
ATOM 691 N N . PRO A 1 89 ? 7.724 -1.418 3.763 1.00 90.31 89 PRO A N 1
ATOM 692 C CA . PRO A 1 89 ? 7.887 -1.875 5.145 1.00 90.31 89 PRO A CA 1
ATOM 693 C C . PRO A 1 89 ? 7.901 -0.763 6.203 1.00 90.31 89 PRO A C 1
ATOM 695 O O . PRO A 1 89 ? 7.704 -1.058 7.369 1.00 90.31 89 PRO A O 1
ATOM 698 N N . MET A 1 90 ? 8.148 0.497 5.826 1.00 91.44 90 MET A N 1
ATOM 699 C CA . MET A 1 90 ? 8.131 1.634 6.762 1.00 91.44 90 MET A CA 1
ATOM 700 C C . MET A 1 90 ? 6.891 2.517 6.606 1.00 91.44 90 MET A C 1
ATOM 702 O O . MET A 1 90 ? 6.815 3.574 7.223 1.00 91.44 90 MET A O 1
ATOM 706 N N . LEU A 1 91 ? 5.925 2.127 5.766 1.00 90.38 91 LEU A N 1
ATOM 707 C CA . LEU A 1 91 ? 4.745 2.954 5.518 1.00 90.38 91 LEU A CA 1
ATOM 708 C C . LEU A 1 91 ? 3.861 3.082 6.765 1.00 90.38 91 LEU A C 1
ATOM 710 O O . LEU A 1 91 ? 3.297 4.147 6.988 1.00 90.38 91 LEU A O 1
ATOM 714 N N . ALA A 1 92 ? 3.764 2.031 7.584 1.00 91.94 92 ALA A N 1
ATOM 715 C CA . ALA A 1 92 ? 3.000 2.083 8.827 1.00 91.94 92 ALA A CA 1
ATOM 716 C C . ALA A 1 92 ? 3.568 3.136 9.796 1.00 91.94 92 ALA A C 1
ATOM 718 O O . ALA A 1 92 ? 2.804 3.917 10.346 1.00 91.94 92 ALA A O 1
ATOM 719 N N . SER A 1 93 ? 4.893 3.260 9.898 1.00 91.62 93 SER A N 1
ATOM 720 C CA . SER A 1 93 ? 5.560 4.253 10.758 1.00 91.62 93 SER A CA 1
ATOM 721 C C . SER A 1 93 ? 5.428 5.703 10.288 1.00 91.62 93 SER A C 1
ATOM 723 O O . SER A 1 93 ? 5.814 6.623 11.004 1.00 91.62 93 SER A O 1
ATOM 725 N N . VAL A 1 94 ? 4.863 5.936 9.097 1.00 92.31 94 VAL A N 1
ATOM 726 C CA . VAL A 1 94 ? 4.396 7.276 8.710 1.00 92.31 94 VAL A CA 1
ATOM 727 C C . VAL A 1 94 ? 3.157 7.666 9.519 1.00 92.31 94 VAL A C 1
ATOM 729 O O . VAL A 1 94 ? 3.012 8.829 9.877 1.00 92.31 94 VAL A O 1
ATOM 732 N N . ILE A 1 95 ? 2.290 6.701 9.850 1.00 92.88 95 ILE A N 1
ATOM 733 C CA . ILE A 1 95 ? 1.055 6.935 10.612 1.00 92.88 95 ILE A CA 1
ATOM 734 C C . ILE A 1 95 ? 1.381 7.355 12.046 1.00 92.88 95 ILE A C 1
ATOM 736 O O . ILE A 1 95 ? 0.803 8.316 12.537 1.00 92.88 95 ILE A O 1
ATOM 740 N N . GLY A 1 96 ? 2.328 6.678 12.699 1.00 89.94 96 GLY A N 1
ATOM 741 C CA . GLY A 1 96 ? 2.757 7.022 14.057 1.00 89.94 96 GLY A CA 1
ATOM 742 C C . GLY A 1 96 ? 3.655 8.254 14.152 1.00 89.94 96 GLY A C 1
ATOM 743 O O . GLY A 1 96 ? 4.042 8.616 15.253 1.00 89.94 96 GLY A O 1
ATOM 744 N N . GLY A 1 97 ? 4.010 8.900 13.034 1.00 86.06 97 GLY A N 1
ATOM 745 C CA . GLY A 1 97 ? 4.842 10.111 13.013 1.00 86.06 97 GLY A CA 1
ATOM 746 C C . GLY A 1 97 ? 6.354 9.888 13.173 1.00 86.06 97 GLY A C 1
ATOM 747 O O . GLY A 1 97 ? 7.121 10.838 13.008 1.00 86.06 97 GLY A O 1
ATOM 748 N N . ASP A 1 98 ? 6.808 8.654 13.406 1.00 85.81 98 ASP A N 1
ATOM 749 C CA . ASP A 1 98 ? 8.232 8.305 13.547 1.00 85.81 98 ASP A CA 1
A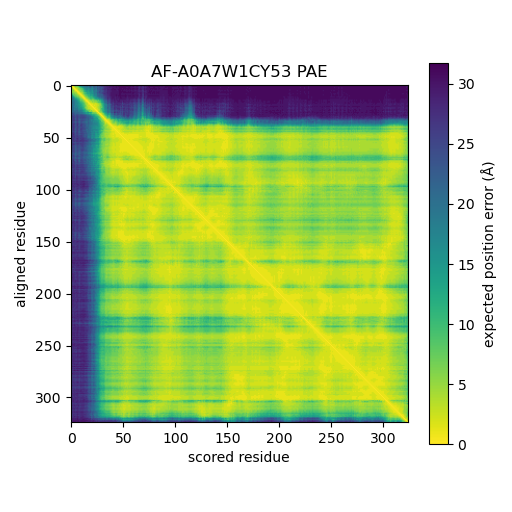TOM 750 C C . ASP A 1 98 ? 9.035 8.533 12.258 1.00 85.81 98 ASP A C 1
ATOM 752 O O . ASP A 1 98 ? 10.243 8.801 12.277 1.00 85.81 98 ASP A O 1
ATOM 756 N N . VAL A 1 99 ? 8.374 8.408 11.104 1.00 90.12 99 VAL A N 1
ATOM 757 C CA . VAL A 1 99 ? 9.012 8.502 9.792 1.00 90.12 99 VAL A CA 1
ATOM 758 C C . VAL A 1 99 ? 8.258 9.483 8.907 1.00 90.12 99 VAL A C 1
ATOM 760 O O . VAL A 1 99 ? 7.120 9.257 8.521 1.00 90.12 99 VAL A O 1
ATOM 763 N N . ALA A 1 100 ? 8.931 10.549 8.474 1.00 90.31 100 ALA A N 1
ATOM 764 C CA . ALA A 1 100 ? 8.364 11.455 7.478 1.00 90.31 100 ALA A CA 1
ATOM 765 C C . ALA A 1 100 ? 8.133 10.741 6.130 1.00 90.31 100 ALA A C 1
ATOM 767 O O . ALA A 1 100 ? 9.000 9.991 5.670 1.00 90.31 100 ALA A O 1
ATOM 768 N N . THR A 1 101 ? 7.041 11.059 5.423 1.00 88.31 101 THR A N 1
ATOM 769 C CA . THR A 1 101 ? 6.698 10.466 4.113 1.00 88.31 101 THR A CA 1
ATOM 770 C C . THR A 1 101 ? 7.861 10.490 3.113 1.00 88.31 101 THR A C 1
ATOM 772 O O . THR A 1 101 ? 8.129 9.524 2.395 1.00 88.31 101 THR A O 1
ATOM 775 N N . GLN A 1 102 ? 8.616 11.589 3.086 1.00 89.88 102 GLN A N 1
ATOM 776 C CA . GLN A 1 102 ? 9.781 11.756 2.211 1.00 89.88 102 GLN A CA 1
ATOM 777 C C . GLN A 1 102 ? 10.906 10.738 2.462 1.00 89.88 102 GLN A C 1
ATOM 779 O O . GLN A 1 102 ? 11.688 10.460 1.556 1.00 89.88 102 GLN A O 1
ATOM 784 N N . ASN A 1 103 ? 10.983 10.149 3.658 1.00 91.56 103 ASN A N 1
ATOM 785 C CA . ASN A 1 103 ? 11.990 9.145 3.998 1.00 91.56 103 ASN A CA 1
ATOM 786 C C . ASN A 1 103 ? 11.612 7.750 3.481 1.00 91.56 103 ASN A C 1
ATOM 788 O O . ASN A 1 103 ? 12.500 6.939 3.219 1.00 91.56 103 ASN A O 1
ATOM 792 N N . VAL A 1 104 ? 10.319 7.485 3.255 1.00 92.31 104 VAL A N 1
ATOM 793 C CA . VAL A 1 104 ? 9.842 6.223 2.660 1.00 92.31 104 VAL A CA 1
ATOM 794 C C . VAL A 1 104 ? 9.706 6.291 1.136 1.00 92.31 104 VAL A C 1
ATOM 796 O O . VAL A 1 104 ? 9.431 5.271 0.501 1.00 92.31 104 VAL A O 1
ATOM 799 N N . ALA A 1 105 ? 9.928 7.460 0.526 1.00 92.88 105 ALA A N 1
ATOM 800 C CA . ALA A 1 105 ? 9.831 7.682 -0.913 1.00 92.88 105 ALA A CA 1
ATOM 801 C C . ALA A 1 105 ? 11.187 8.067 -1.529 1.00 92.88 105 ALA A C 1
ATOM 803 O O . ALA A 1 105 ? 11.797 9.069 -1.174 1.00 92.88 105 ALA A O 1
ATOM 804 N N . GLN A 1 106 ? 11.658 7.301 -2.515 1.00 91.31 106 GLN A N 1
ATOM 805 C CA . GLN A 1 106 ? 12.920 7.574 -3.214 1.00 91.31 106 GLN A CA 1
ATOM 806 C C . GLN A 1 106 ? 12.673 7.968 -4.676 1.00 91.31 106 GLN A C 1
ATOM 808 O O . GLN A 1 106 ? 11.998 7.229 -5.393 1.00 91.31 106 GLN A O 1
ATOM 813 N N . PRO A 1 107 ? 13.238 9.081 -5.185 1.00 94.31 107 PRO A N 1
ATOM 814 C CA . PRO A 1 107 ? 13.039 9.487 -6.574 1.00 94.31 107 PRO A CA 1
ATOM 815 C C . PRO A 1 107 ? 13.551 8.438 -7.574 1.00 94.31 107 PRO A C 1
ATOM 817 O O . PRO A 1 107 ? 14.758 8.197 -7.678 1.00 94.31 107 PRO A O 1
ATOM 820 N N . LEU A 1 108 ? 12.649 7.874 -8.385 1.00 95.56 108 LEU A N 1
ATOM 821 C CA . LEU A 1 108 ? 13.013 6.896 -9.418 1.00 95.56 108 LEU A CA 1
ATOM 822 C C . LEU A 1 108 ? 13.827 7.559 -10.523 1.00 95.56 108 LEU A C 1
ATOM 824 O O . LEU A 1 108 ? 14.924 7.113 -10.856 1.00 95.56 108 LEU A O 1
ATOM 828 N N . ARG A 1 109 ? 13.324 8.675 -11.063 1.00 94.69 109 ARG A N 1
ATOM 829 C CA . ARG A 1 109 ? 13.923 9.350 -12.220 1.00 94.69 109 ARG A CA 1
ATOM 830 C C . ARG A 1 109 ? 15.394 9.679 -12.005 1.00 94.69 109 ARG A C 1
ATOM 832 O O . ARG A 1 109 ? 16.228 9.280 -12.808 1.00 94.69 109 ARG A O 1
ATOM 839 N N . ARG A 1 110 ? 15.735 10.403 -10.934 1.00 90.88 110 ARG A N 1
ATOM 840 C CA . ARG A 1 110 ? 17.123 10.837 -10.696 1.00 90.88 110 ARG A CA 1
ATOM 841 C C . ARG A 1 110 ? 18.064 9.639 -10.594 1.00 90.88 110 ARG A C 1
ATOM 843 O O . ARG A 1 110 ? 19.153 9.678 -11.167 1.00 90.88 110 ARG A O 1
ATOM 850 N N . THR A 1 111 ? 17.649 8.593 -9.890 1.00 91.19 111 THR A N 1
ATOM 851 C CA . THR A 1 111 ? 18.482 7.412 -9.670 1.00 91.19 111 THR A CA 1
ATOM 852 C C . THR A 1 111 ? 18.652 6.593 -10.945 1.00 91.19 111 THR A C 1
ATOM 854 O O . THR A 1 111 ? 19.779 6.287 -11.324 1.00 91.19 111 THR A O 1
ATOM 857 N N . LEU A 1 112 ? 17.569 6.335 -11.676 1.00 92.81 112 LEU A N 1
ATOM 858 C CA . LEU A 1 112 ? 17.598 5.571 -12.926 1.00 92.81 112 LEU A CA 1
ATOM 859 C C . LEU A 1 112 ? 18.381 6.292 -14.033 1.00 92.81 112 LEU A C 1
ATOM 861 O O . LEU A 1 112 ? 19.257 5.694 -14.658 1.00 92.81 112 LEU A O 1
ATOM 865 N N . ILE A 1 113 ? 18.172 7.605 -14.200 1.00 91.56 113 ILE A N 1
ATOM 866 C CA . ILE A 1 113 ? 18.973 8.407 -15.136 1.00 91.56 113 ILE A CA 1
ATOM 867 C C . ILE A 1 113 ? 20.457 8.372 -14.736 1.00 91.56 113 ILE A C 1
ATOM 869 O O . ILE A 1 113 ? 21.330 8.322 -15.597 1.00 91.56 113 ILE A O 1
ATOM 873 N N . ARG A 1 114 ? 20.803 8.359 -13.442 1.00 88.06 114 ARG A N 1
ATOM 874 C CA . ARG A 1 114 ? 22.205 8.202 -13.007 1.00 88.06 114 ARG A CA 1
ATOM 875 C C . ARG A 1 114 ? 22.814 6.859 -13.380 1.00 88.06 114 ARG A C 1
ATOM 877 O O . ARG A 1 114 ? 23.992 6.854 -13.722 1.00 88.06 114 ARG A O 1
ATOM 884 N N . LEU A 1 115 ? 22.022 5.795 -13.380 1.00 88.44 115 LEU A N 1
ATOM 885 C CA . LEU A 1 115 ? 22.484 4.436 -13.649 1.00 88.44 115 LEU A CA 1
ATOM 886 C C . LEU A 1 115 ? 22.626 4.096 -15.133 1.00 88.44 115 LEU A C 1
ATOM 888 O O . LEU A 1 115 ? 23.450 3.258 -15.461 1.00 88.44 115 LEU A O 1
ATOM 892 N N . GLY A 1 116 ? 21.872 4.738 -16.026 1.00 88.94 116 GLY A N 1
ATOM 893 C CA . GLY A 1 116 ? 21.904 4.372 -17.453 1.00 88.94 116 GLY A CA 1
ATOM 894 C C . GLY A 1 116 ? 20.525 4.308 -18.091 1.00 88.94 116 GLY A C 1
ATOM 895 O O . GLY A 1 116 ? 20.377 4.590 -19.275 1.00 88.94 116 GLY A O 1
ATOM 896 N N . ALA A 1 117 ? 19.503 4.023 -17.289 1.00 93.12 117 ALA A N 1
ATOM 897 C CA . ALA A 1 117 ? 18.149 3.810 -17.770 1.00 93.12 117 ALA A CA 1
ATOM 898 C C . ALA A 1 117 ? 17.462 5.099 -18.240 1.00 93.12 117 ALA A C 1
ATOM 900 O O . ALA A 1 117 ? 17.739 6.203 -17.763 1.00 93.12 117 ALA A O 1
ATOM 901 N N . SER A 1 118 ? 16.493 4.922 -19.134 1.00 95.00 118 SER A N 1
ATOM 902 C CA . SER A 1 118 ? 15.422 5.872 -19.415 1.00 95.00 118 SER A CA 1
ATOM 903 C C . SER A 1 118 ? 14.270 5.694 -18.423 1.00 95.00 118 SER A C 1
ATOM 905 O O . SER A 1 118 ? 14.007 4.595 -17.945 1.00 95.00 118 SER A O 1
ATOM 907 N N . PHE A 1 119 ? 13.541 6.773 -18.137 1.00 96.44 119 PHE A N 1
ATOM 908 C CA . PHE A 1 119 ? 12.369 6.728 -17.259 1.00 96.44 119 PHE A CA 1
ATOM 909 C C . PHE A 1 119 ? 11.179 7.482 -17.860 1.00 96.44 119 PHE A C 1
ATOM 911 O O . PHE A 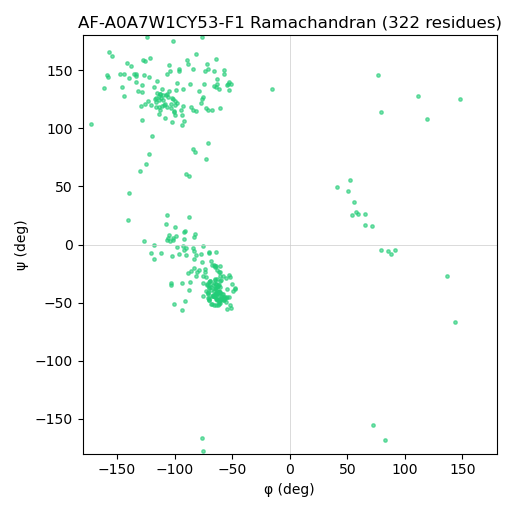1 119 ? 11.341 8.577 -18.425 1.00 96.44 119 PHE A O 1
ATOM 918 N N . ARG A 1 120 ? 9.975 6.924 -17.706 1.00 97.00 120 ARG A N 1
ATOM 919 C CA . ARG A 1 120 ? 8.703 7.570 -18.048 1.00 97.00 120 ARG A CA 1
ATOM 920 C C . ARG A 1 120 ? 7.719 7.431 -16.892 1.00 97.00 120 ARG A C 1
ATOM 922 O O . ARG A 1 120 ? 7.525 6.343 -16.361 1.00 97.00 120 ARG A O 1
ATOM 929 N N . ARG A 1 121 ? 7.090 8.554 -16.530 1.00 97.50 121 ARG A N 1
ATOM 930 C CA . ARG A 1 121 ? 5.947 8.555 -15.618 1.00 97.50 121 ARG A CA 1
ATOM 931 C C . ARG A 1 121 ? 4.679 8.469 -16.458 1.00 97.50 121 ARG A C 1
ATOM 933 O O . ARG A 1 121 ? 4.347 9.461 -17.103 1.00 97.50 121 ARG A O 1
ATOM 940 N N . ALA A 1 122 ? 4.032 7.315 -16.473 1.00 97.06 122 ALA A N 1
ATOM 941 C CA . ALA A 1 122 ? 2.798 7.086 -17.212 1.00 97.06 122 ALA A CA 1
ATOM 942 C C . ALA A 1 122 ? 2.035 5.893 -16.609 1.00 97.06 122 ALA A C 1
ATOM 944 O O . ALA A 1 122 ? 2.682 4.942 -16.156 1.00 97.06 122 ALA A O 1
ATOM 945 N N . PRO A 1 123 ? 0.690 5.927 -16.584 1.00 95.62 123 PRO A N 1
ATOM 946 C CA . PRO A 1 123 ? -0.100 4.733 -16.311 1.00 95.62 123 PRO A CA 1
ATOM 947 C C . PRO A 1 123 ? 0.076 3.718 -17.449 1.00 95.62 123 PRO A C 1
ATOM 949 O O . PRO A 1 123 ? 0.313 4.106 -18.592 1.00 95.62 123 PRO A O 1
ATOM 952 N N . LEU A 1 124 ? -0.016 2.428 -17.125 1.00 96.75 124 LEU A N 1
ATOM 953 C CA . LEU A 1 124 ? -0.077 1.367 -18.127 1.00 96.75 124 LEU A CA 1
ATOM 954 C C . LEU A 1 124 ? -1.485 1.336 -18.725 1.00 96.75 124 LEU A C 1
ATOM 956 O O . LEU A 1 124 ? -2.452 1.179 -17.977 1.00 96.75 124 LEU A O 1
ATOM 960 N N . ASP A 1 125 ? -1.576 1.432 -20.048 1.00 96.19 125 ASP A N 1
ATOM 961 C CA . ASP A 1 125 ? -2.844 1.331 -20.767 1.00 96.19 125 ASP A CA 1
ATOM 962 C C . ASP A 1 125 ? -3.063 -0.116 -21.222 1.00 96.19 125 ASP A C 1
ATOM 964 O O . ASP A 1 125 ? -4.054 -0.726 -20.824 1.00 96.19 125 ASP A O 1
ATOM 968 N N . SER A 1 126 ? -2.110 -0.681 -21.980 1.00 96.25 126 SER A N 1
ATOM 969 C CA . SER A 1 126 ? -2.161 -2.059 -22.490 1.00 96.25 126 SER A CA 1
ATOM 970 C C . SER A 1 126 ? -0.777 -2.631 -22.836 1.00 96.25 126 SER A C 1
ATOM 972 O O . SER A 1 126 ? 0.217 -1.903 -22.952 1.00 96.25 126 SER A O 1
ATOM 974 N N . VAL A 1 127 ? -0.710 -3.954 -23.016 1.00 97.00 127 VAL A N 1
ATOM 975 C CA . VAL A 1 127 ? 0.482 -4.685 -23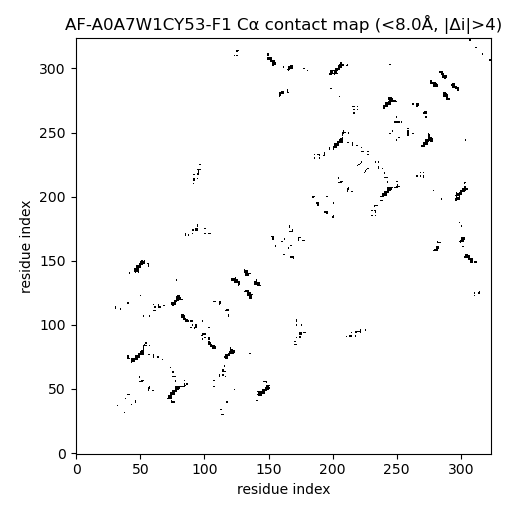.472 1.00 97.00 127 VAL A CA 1
ATOM 976 C C . VAL A 1 127 ? 0.113 -5.527 -24.692 1.00 97.00 127 VAL A C 1
ATOM 978 O O . VAL A 1 127 ? -0.744 -6.397 -24.605 1.00 97.00 127 VAL A O 1
ATOM 981 N N . ASP A 1 128 ? 0.780 -5.284 -25.819 1.00 94.75 128 ASP A N 1
ATOM 982 C CA . ASP A 1 128 ? 0.663 -6.070 -27.051 1.00 94.75 128 ASP A CA 1
ATOM 983 C C . ASP A 1 128 ? 1.887 -7.000 -27.145 1.00 94.75 128 ASP A C 1
ATOM 985 O O . ASP A 1 128 ? 3.022 -6.554 -27.369 1.00 94.75 128 ASP A O 1
ATOM 989 N N . LEU A 1 129 ? 1.667 -8.292 -26.882 1.00 95.06 129 LEU A N 1
ATOM 990 C CA . LEU A 1 129 ? 2.717 -9.317 -26.890 1.00 95.06 129 LEU A CA 1
ATOM 991 C C . LEU A 1 129 ? 3.139 -9.702 -28.315 1.00 95.06 129 LEU A C 1
ATOM 993 O O . LEU A 1 129 ? 4.320 -9.962 -28.547 1.00 95.06 129 LEU A O 1
ATOM 997 N N . GLU A 1 130 ? 2.210 -9.677 -29.276 1.00 93.94 130 GLU A N 1
ATOM 998 C CA . GLU A 1 130 ? 2.483 -10.028 -30.675 1.00 93.94 130 GLU A CA 1
ATOM 999 C C . GLU A 1 130 ? 3.361 -8.973 -31.350 1.00 93.94 130 GLU A C 1
ATOM 1001 O O . GLU A 1 130 ? 4.383 -9.290 -31.962 1.00 93.94 130 GLU A O 1
ATOM 1006 N N . LYS A 1 131 ? 3.004 -7.693 -31.196 1.00 95.19 131 LYS A N 1
ATOM 1007 C CA . LYS A 1 131 ? 3.758 -6.572 -31.778 1.00 95.19 131 LYS A CA 1
ATOM 1008 C C . LYS A 1 131 ? 4.950 -6.146 -30.931 1.00 95.19 131 LYS A C 1
ATOM 1010 O O . LYS A 1 131 ? 5.693 -5.262 -31.364 1.00 95.19 131 LYS A O 1
ATOM 1015 N N . ARG A 1 132 ? 5.109 -6.736 -29.741 1.00 96.56 132 ARG A N 1
ATOM 1016 C CA . ARG A 1 132 ? 6.114 -6.396 -28.724 1.00 96.56 132 ARG A CA 1
ATOM 1017 C C . ARG A 1 132 ? 6.117 -4.910 -28.358 1.00 96.56 132 ARG A C 1
ATOM 1019 O O . ARG A 1 132 ? 7.128 -4.209 -28.473 1.00 96.56 132 ARG A O 1
ATOM 1026 N N . ARG A 1 133 ? 4.952 -4.401 -27.946 1.00 96.75 133 ARG A N 1
ATOM 1027 C CA . ARG A 1 133 ? 4.766 -2.991 -27.566 1.00 96.75 133 ARG A CA 1
ATOM 1028 C C . ARG A 1 133 ? 3.971 -2.852 -26.280 1.00 96.75 133 ARG A C 1
ATOM 1030 O O . ARG A 1 133 ? 3.061 -3.622 -26.005 1.00 96.75 133 ARG A O 1
ATOM 1037 N N . VAL A 1 134 ? 4.303 -1.830 -25.507 1.00 97.88 134 VAL A N 1
ATOM 1038 C CA . VAL A 1 134 ? 3.511 -1.375 -24.361 1.00 97.88 134 VAL A CA 1
ATOM 1039 C C . VAL A 1 134 ? 2.913 -0.020 -24.701 1.00 97.88 134 VAL A C 1
ATOM 1041 O O . VAL A 1 134 ? 3.630 0.857 -25.184 1.00 97.88 134 VAL A O 1
ATOM 1044 N N . VAL A 1 135 ? 1.626 0.167 -24.422 1.00 97.69 135 VAL A N 1
ATOM 1045 C CA . VAL A 1 135 ? 0.970 1.475 -24.489 1.00 97.69 135 VAL A CA 1
ATOM 1046 C C . VAL A 1 135 ? 0.870 2.030 -23.075 1.00 97.69 135 VAL A C 1
ATOM 1048 O O . VAL A 1 135 ? 0.347 1.372 -22.175 1.00 97.69 135 VAL A O 1
ATOM 1051 N N . ALA A 1 136 ? 1.415 3.223 -22.859 1.00 97.44 136 ALA A N 1
ATOM 1052 C CA . ALA A 1 136 ? 1.365 3.895 -21.568 1.00 97.44 136 ALA A CA 1
ATOM 1053 C C . ALA A 1 136 ? 1.219 5.411 -21.734 1.00 97.44 136 ALA A C 1
ATOM 1055 O O . ALA A 1 136 ? 2.007 6.050 -22.441 1.00 97.44 136 ALA A O 1
ATOM 1056 N N . GLY A 1 137 ? 0.226 6.001 -21.067 1.00 96.31 137 GLY A N 1
ATOM 1057 C CA . GLY A 1 137 ? -0.108 7.418 -21.209 1.00 96.31 137 GLY A CA 1
ATOM 1058 C C . GLY A 1 137 ? -0.387 7.816 -22.662 1.00 96.31 137 GLY A C 1
ATOM 1059 O O . GLY A 1 137 ? 0.052 8.885 -23.095 1.00 96.31 137 GLY A O 1
ATOM 1060 N N . GLY A 1 138 ? -1.026 6.927 -23.429 1.00 95.75 138 GLY A N 1
ATOM 1061 C CA . GLY A 1 138 ? -1.357 7.130 -24.841 1.00 95.75 138 GLY A CA 1
ATOM 1062 C C . GLY A 1 138 ? -0.161 7.089 -25.799 1.00 95.75 138 GLY A C 1
ATOM 1063 O O . GLY A 1 138 ? -0.269 7.566 -26.928 1.00 95.75 138 GLY A O 1
ATOM 1064 N N . LYS A 1 139 ? 0.997 6.568 -25.370 1.00 96.50 139 LYS A N 1
ATOM 1065 C CA . LYS A 1 139 ? 2.195 6.430 -26.214 1.00 96.50 139 LYS A CA 1
ATOM 1066 C C . LYS A 1 139 ? 2.667 4.988 -26.287 1.00 96.50 139 LYS A C 1
ATOM 1068 O O . LYS A 1 139 ? 2.633 4.275 -25.290 1.00 96.50 139 LYS A O 1
ATOM 1073 N N . GLU A 1 140 ? 3.166 4.599 -27.456 1.00 97.00 140 GLU A N 1
ATOM 1074 C CA . GLU A 1 140 ? 3.743 3.277 -27.694 1.00 97.00 140 GLU A CA 1
ATOM 1075 C C . GLU A 1 140 ? 5.229 3.221 -27.321 1.00 97.00 140 GLU A C 1
ATOM 1077 O O . GLU A 1 140 ? 6.017 4.114 -27.651 1.00 97.00 140 GLU A O 1
ATOM 1082 N N . PHE A 1 141 ? 5.617 2.121 -26.679 1.00 97.62 141 PHE A N 1
ATOM 1083 C CA . PHE A 1 141 ? 6.985 1.805 -26.294 1.00 97.62 141 PHE A CA 1
ATOM 1084 C C . PHE A 1 141 ? 7.337 0.395 -26.790 1.00 97.62 141 PHE A C 1
ATOM 1086 O O . PHE A 1 141 ? 6.820 -0.583 -26.243 1.00 97.62 141 PHE A O 1
ATOM 1093 N N . PRO A 1 142 ? 8.182 0.263 -27.829 1.00 97.56 142 PRO A N 1
ATOM 1094 C CA . PRO A 1 142 ? 8.607 -1.040 -28.329 1.00 97.56 142 PRO A CA 1
ATOM 1095 C C . PRO A 1 142 ? 9.607 -1.696 -27.374 1.00 97.56 142 PRO A C 1
ATOM 1097 O O . PRO A 1 142 ? 10.402 -1.000 -26.738 1.00 97.56 142 PRO A O 1
ATOM 1100 N N . TYR A 1 143 ? 9.614 -3.025 -27.321 1.00 97.94 143 TYR A N 1
ATOM 1101 C CA . TYR A 1 143 ? 10.554 -3.794 -26.508 1.00 97.94 143 TYR A CA 1
ATOM 1102 C C . TYR A 1 143 ? 11.034 -5.061 -27.225 1.00 97.94 143 TYR A C 1
ATOM 1104 O O . TYR A 1 143 ? 10.351 -5.601 -28.083 1.00 97.94 143 TYR A O 1
ATOM 1112 N N . GLU A 1 144 ? 12.206 -5.555 -26.831 1.00 97.31 144 GLU A N 1
ATOM 1113 C CA . GLU A 1 144 ? 12.670 -6.918 -27.136 1.00 97.31 144 GLU A CA 1
ATOM 1114 C C . GLU A 1 144 ? 12.534 -7.831 -25.916 1.00 97.31 144 GLU A C 1
ATOM 1116 O O . GLU A 1 144 ? 12.223 -9.012 -26.035 1.00 97.31 144 GLU A O 1
ATOM 1121 N N . HIS A 1 145 ? 12.705 -7.257 -24.724 1.00 97.50 145 HIS A N 1
ATOM 1122 C CA . HIS A 1 145 ? 12.503 -7.934 -23.452 1.00 97.50 145 HIS A CA 1
ATOM 1123 C C . HIS A 1 145 ? 11.580 -7.099 -22.571 1.00 97.50 145 HIS A C 1
ATOM 1125 O O . HIS A 1 145 ? 11.804 -5.899 -22.400 1.00 97.50 145 HIS A O 1
ATOM 1131 N N . LEU A 1 146 ? 10.566 -7.739 -21.993 1.00 97.88 146 LEU A N 1
ATOM 1132 C CA . LEU A 1 146 ? 9.590 -7.105 -21.115 1.00 97.88 146 LEU A CA 1
ATOM 1133 C C . LEU A 1 146 ? 9.701 -7.675 -19.700 1.00 97.88 146 LEU A C 1
ATOM 1135 O O . LEU A 1 146 ? 9.688 -8.887 -19.507 1.00 97.88 146 LEU A O 1
ATOM 1139 N N . VAL A 1 147 ? 9.770 -6.789 -18.710 1.00 97.94 147 VAL A N 1
ATOM 1140 C CA . VAL A 1 147 ? 9.681 -7.120 -17.286 1.00 97.94 147 VAL A CA 1
ATOM 1141 C C . VAL A 1 147 ? 8.399 -6.508 -16.735 1.00 97.94 147 VAL A C 1
ATOM 1143 O O . VAL A 1 147 ? 8.277 -5.285 -16.638 1.00 97.94 147 VAL A O 1
ATOM 1146 N N . LEU A 1 148 ? 7.446 -7.355 -16.352 1.00 96.69 148 LEU A N 1
ATOM 1147 C CA . LEU A 1 148 ? 6.213 -6.936 -15.690 1.00 96.69 148 LEU A CA 1
ATOM 1148 C C . LEU A 1 148 ? 6.399 -6.989 -14.170 1.00 96.69 148 LEU A C 1
ATOM 1150 O O . LEU A 1 148 ? 6.683 -8.034 -13.596 1.00 96.69 148 LEU A O 1
ATOM 1154 N N . SER A 1 149 ? 6.250 -5.840 -13.515 1.00 96.25 149 SER A N 1
ATOM 1155 C CA . SER A 1 149 ? 6.430 -5.669 -12.066 1.00 96.25 149 SER A CA 1
ATOM 1156 C C . SER A 1 149 ? 5.364 -4.742 -11.472 1.00 96.25 149 SER A C 1
ATOM 1158 O O . SER A 1 149 ? 5.647 -3.850 -10.673 1.00 96.25 149 SER A O 1
ATOM 1160 N N . LEU A 1 150 ? 4.115 -4.955 -11.895 1.00 93.94 150 LEU A N 1
ATOM 1161 C CA . LEU A 1 150 ? 2.958 -4.108 -11.576 1.00 93.94 150 LEU A CA 1
ATOM 1162 C C . LEU A 1 150 ? 2.536 -4.157 -10.101 1.00 93.94 150 LEU A C 1
ATOM 1164 O O . LEU A 1 150 ? 1.822 -3.271 -9.641 1.00 93.94 150 LEU A O 1
ATOM 1168 N N . GLY A 1 151 ? 3.032 -5.143 -9.352 1.00 91.62 151 GLY A N 1
ATOM 1169 C CA . GLY A 1 151 ? 2.756 -5.291 -7.930 1.00 91.62 151 GLY A CA 1
ATOM 1170 C C . GLY A 1 151 ? 1.330 -5.759 -7.654 1.00 91.62 151 GLY A C 1
ATOM 1171 O O . GLY A 1 151 ? 0.701 -6.419 -8.483 1.00 91.62 151 GLY A O 1
ATOM 1172 N N . ALA A 1 152 ? 0.859 -5.431 -6.456 1.00 89.44 152 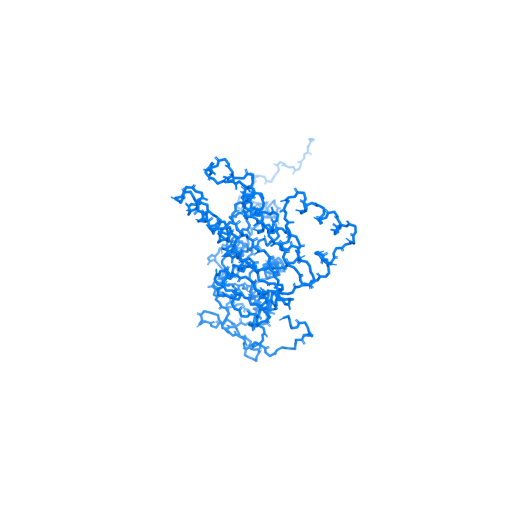ALA A N 1
ATOM 1173 C CA . ALA A 1 152 ? -0.437 -5.833 -5.941 1.00 89.44 152 ALA A CA 1
ATOM 1174 C C . ALA A 1 152 ? -1.296 -4.614 -5.591 1.00 89.44 152 ALA A C 1
ATOM 1176 O O . ALA A 1 152 ? -0.791 -3.508 -5.384 1.00 89.44 152 ALA A O 1
ATOM 1177 N N . GLU A 1 153 ? -2.599 -4.841 -5.508 1.00 89.44 153 GLU A N 1
ATOM 1178 C CA . GLU A 1 153 ? -3.605 -3.868 -5.102 1.00 89.44 153 GLU A CA 1
ATOM 1179 C C . GLU A 1 153 ? -4.463 -4.453 -3.972 1.00 89.44 153 GLU A C 1
ATOM 1181 O O . GLU A 1 153 ? -4.508 -5.679 -3.817 1.00 89.44 153 GLU A O 1
ATOM 1186 N N . PRO A 1 154 ? -5.139 -3.610 -3.169 1.00 91.62 154 PRO A N 1
ATOM 1187 C CA . PRO A 1 154 ? -6.075 -4.095 -2.162 1.00 91.62 154 PRO A CA 1
ATOM 1188 C C . PRO A 1 154 ? -7.130 -5.034 -2.764 1.00 91.62 154 PRO A C 1
ATOM 1190 O O . PRO A 1 154 ? -7.662 -4.785 -3.852 1.00 91.62 154 PRO A O 1
ATOM 1193 N N . ALA A 1 155 ? -7.430 -6.119 -2.051 1.00 91.88 155 ALA A N 1
ATOM 1194 C CA . ALA A 1 155 ? -8.518 -7.025 -2.396 1.00 91.88 155 ALA A CA 1
ATOM 1195 C C . ALA A 1 155 ? -9.739 -6.711 -1.522 1.00 91.88 155 ALA A C 1
ATOM 1197 O O . ALA A 1 155 ? -9.667 -6.792 -0.300 1.00 91.88 155 ALA A O 1
ATOM 1198 N N . TYR A 1 156 ? -10.863 -6.354 -2.143 1.00 93.00 156 TYR A N 1
ATOM 1199 C CA . TYR A 1 156 ? -12.087 -5.975 -1.419 1.00 93.00 156 TYR A CA 1
ATOM 1200 C C . TYR A 1 156 ? -13.087 -7.124 -1.263 1.00 93.00 156 TYR A C 1
ATOM 1202 O O . TYR A 1 156 ? -14.079 -6.994 -0.552 1.00 93.00 156 TYR A O 1
ATOM 1210 N N . PHE A 1 157 ? -12.838 -8.258 -1.930 1.00 91.62 157 PHE A N 1
ATOM 1211 C CA . PHE A 1 157 ? -13.656 -9.477 -1.862 1.00 91.62 157 PHE A CA 1
ATOM 1212 C C . PHE A 1 157 ? -15.152 -9.267 -2.165 1.00 91.62 157 PHE A C 1
ATOM 1214 O O . PHE A 1 157 ? -15.994 -10.024 -1.686 1.00 91.62 157 PHE A O 1
ATOM 1221 N N . GLY A 1 158 ? -15.490 -8.224 -2.934 1.00 93.06 158 GLY A N 1
ATOM 1222 C CA . GLY A 1 158 ? -16.874 -7.857 -3.247 1.00 93.06 158 GLY A CA 1
ATOM 1223 C C . GLY A 1 158 ? -17.697 -7.403 -2.036 1.00 93.06 158 GLY A C 1
ATOM 1224 O O . GLY A 1 158 ? -18.924 -7.414 -2.106 1.00 93.06 158 GLY A O 1
ATOM 1225 N N . ILE A 1 159 ? -17.053 -7.043 -0.920 1.00 97.00 159 ILE A N 1
ATOM 1226 C CA . ILE A 1 159 ? -17.735 -6.583 0.293 1.00 97.00 159 ILE A CA 1
ATOM 1227 C C . ILE A 1 159 ? -18.269 -5.164 0.041 1.00 97.00 159 ILE A C 1
ATOM 1229 O O . ILE A 1 159 ? -17.470 -4.250 -0.176 1.00 97.00 159 ILE A O 1
ATOM 1233 N N . PRO A 1 160 ? -19.597 -4.940 0.084 1.00 98.19 160 PRO A N 1
ATOM 1234 C CA . PRO A 1 160 ? -20.165 -3.635 -0.235 1.00 98.19 160 PRO A CA 1
ATOM 1235 C C . PRO A 1 160 ? -19.709 -2.549 0.745 1.00 98.19 160 PRO A C 1
ATOM 1237 O O . PRO A 1 160 ? -19.716 -2.772 1.961 1.00 98.19 160 PRO A O 1
ATOM 1240 N N . GLY A 1 161 ? -19.379 -1.368 0.219 1.00 97.69 161 GLY A N 1
ATOM 1241 C CA . GLY A 1 161 ? -19.023 -0.188 1.005 1.00 97.69 161 GLY A CA 1
ATOM 1242 C C . GLY A 1 161 ? -17.543 -0.069 1.370 1.00 97.69 161 GLY A C 1
ATOM 1243 O O . GLY A 1 161 ? -17.151 0.950 1.933 1.00 97.69 161 GLY A O 1
ATOM 1244 N N . VAL A 1 162 ? -16.715 -1.087 1.103 1.00 96.75 162 VAL A N 1
ATOM 1245 C CA . VAL A 1 162 ? -15.283 -1.033 1.448 1.00 96.75 162 VAL A CA 1
ATOM 1246 C C . VAL A 1 162 ? -14.559 0.034 0.629 1.00 96.75 162 VAL A C 1
ATOM 1248 O O . VAL A 1 162 ? -13.782 0.802 1.187 1.00 96.75 162 VAL A O 1
ATOM 1251 N N . GLU A 1 163 ? -14.820 0.115 -0.675 1.00 94.81 163 GLU A N 1
ATOM 1252 C CA . GLU A 1 163 ? -14.161 1.095 -1.549 1.00 94.81 163 GLU A CA 1
ATOM 1253 C C . GLU A 1 163 ? -14.608 2.528 -1.248 1.00 94.81 163 GLU A C 1
ATOM 1255 O O . GLU A 1 163 ? -13.832 3.469 -1.400 1.00 94.81 163 GLU A O 1
ATOM 1260 N N . GLU A 1 164 ? -15.851 2.690 -0.801 1.00 97.06 164 GLU A N 1
ATOM 1261 C CA . GLU A 1 164 ? -16.487 3.981 -0.564 1.00 97.06 164 GLU A CA 1
ATOM 1262 C C . GLU A 1 164 ? -16.206 4.546 0.832 1.00 97.06 164 GLU A C 1
ATOM 1264 O O . GLU A 1 164 ? -16.161 5.765 1.008 1.00 97.06 164 GLU A O 1
ATOM 1269 N N . HIS A 1 165 ? -16.052 3.679 1.837 1.00 97.94 165 HIS A N 1
ATOM 1270 C CA . HIS A 1 165 ? -16.022 4.084 3.246 1.00 97.94 165 HIS A CA 1
ATOM 1271 C C . HIS A 1 165 ? -14.730 3.717 3.983 1.00 97.94 165 HIS A C 1
ATOM 1273 O O . HIS A 1 165 ? -14.553 4.149 5.124 1.00 97.94 165 HIS A O 1
ATOM 1279 N N . CYS A 1 166 ? -13.816 2.955 3.373 1.00 97.81 166 CYS A N 1
ATOM 1280 C CA . CYS A 1 166 ? -12.534 2.619 3.993 1.00 97.81 166 CYS A CA 1
ATOM 1281 C C . CYS A 1 166 ? -11.357 3.374 3.371 1.00 97.81 166 CYS A C 1
ATOM 1283 O O . CYS A 1 166 ? -11.274 3.571 2.160 1.00 97.81 166 CYS A O 1
ATOM 1285 N N . ILE A 1 167 ? -10.365 3.693 4.202 1.00 97.19 167 ILE A N 1
ATOM 1286 C CA . ILE A 1 167 ? -9.038 4.086 3.727 1.00 97.19 167 ILE A CA 1
ATOM 1287 C C . ILE A 1 167 ? -8.249 2.807 3.459 1.00 97.19 167 ILE A C 1
ATOM 1289 O O . ILE A 1 167 ? -7.976 2.028 4.370 1.00 97.19 167 ILE A O 1
ATOM 1293 N N . SER A 1 168 ? -7.884 2.575 2.203 1.00 94.62 168 SER A N 1
ATOM 1294 C CA . SER A 1 168 ? -7.067 1.423 1.815 1.00 94.62 168 SER A CA 1
ATOM 1295 C C . SER A 1 168 ? -5.603 1.819 1.690 1.00 94.62 168 SER A C 1
ATOM 1297 O O . SER A 1 168 ? -5.285 2.864 1.119 1.00 94.62 168 SER A O 1
ATOM 1299 N N . ILE A 1 169 ? -4.694 0.962 2.161 1.00 87.56 169 ILE A N 1
ATOM 1300 C CA . ILE A 1 169 ? -3.250 1.215 2.080 1.00 87.56 169 ILE A CA 1
ATOM 1301 C C . ILE A 1 169 ? -2.768 1.088 0.626 1.00 87.56 169 ILE A C 1
ATOM 1303 O O . ILE A 1 169 ? -2.345 0.026 0.169 1.00 87.56 169 ILE A O 1
ATOM 1307 N N . ARG A 1 170 ? -2.848 2.195 -0.123 1.00 85.94 170 ARG A N 1
ATOM 1308 C CA . ARG A 1 170 ? -2.442 2.300 -1.531 1.00 85.94 170 ARG A CA 1
ATOM 1309 C C . ARG A 1 170 ? -1.380 3.382 -1.721 1.00 85.94 170 ARG A C 1
ATOM 1311 O O . ARG A 1 170 ? -1.638 4.466 -2.234 1.00 85.94 170 ARG A O 1
ATOM 1318 N N . GLY A 1 171 ? -0.150 3.043 -1.362 1.00 86.00 171 GLY A N 1
ATOM 1319 C CA . GLY A 1 171 ? 1.015 3.911 -1.517 1.00 86.00 171 GLY A CA 1
ATOM 1320 C C . GLY A 1 171 ? 1.135 4.911 -0.375 1.00 86.00 171 GLY A C 1
ATOM 1321 O O . GLY A 1 171 ? 0.457 4.792 0.641 1.00 86.00 171 GLY A O 1
ATOM 1322 N N . ILE A 1 172 ? 2.016 5.896 -0.547 1.00 88.00 172 ILE A N 1
ATOM 1323 C CA . ILE A 1 172 ? 2.376 6.837 0.523 1.00 88.00 172 ILE A CA 1
ATOM 1324 C C . ILE A 1 172 ? 1.207 7.709 0.992 1.00 88.00 172 ILE A C 1
ATOM 1326 O O . ILE A 1 172 ? 1.056 7.915 2.191 1.00 88.00 172 ILE A O 1
ATOM 1330 N N . GLY A 1 173 ? 0.335 8.132 0.071 1.00 90.69 173 GLY A N 1
ATOM 1331 C CA . GLY A 1 173 ? -0.795 9.007 0.398 1.00 90.69 173 GLY A CA 1
ATOM 1332 C C . GLY A 1 173 ? -1.834 8.350 1.307 1.00 90.69 173 GLY A C 1
ATOM 1333 O O . GLY A 1 173 ? -2.617 9.047 1.933 1.00 90.69 173 GLY A O 1
ATOM 1334 N N . ALA A 1 174 ? -1.837 7.017 1.425 1.00 91.44 174 ALA A N 1
ATOM 1335 C CA . ALA A 1 174 ? -2.724 6.339 2.363 1.00 91.44 174 ALA A CA 1
ATOM 1336 C C . ALA A 1 174 ? -2.297 6.539 3.824 1.00 91.44 174 ALA A C 1
ATOM 1338 O O . ALA A 1 174 ? -3.161 6.638 4.686 1.00 91.44 174 ALA A O 1
ATOM 1339 N N . GLY A 1 175 ? -0.988 6.617 4.100 1.00 92.69 175 GLY A N 1
ATOM 1340 C CA . GLY A 1 175 ? -0.493 6.937 5.441 1.00 92.69 175 GLY A CA 1
ATOM 1341 C C . GLY A 1 175 ? -0.903 8.351 5.850 1.00 92.69 175 GLY A C 1
ATOM 1342 O O . GLY A 1 175 ? -1.482 8.534 6.914 1.00 92.69 175 GLY A O 1
ATOM 1343 N N . GLU A 1 176 ? -0.699 9.317 4.951 1.00 92.19 176 GLU A N 1
ATOM 1344 C CA . GLU A 1 176 ? -1.114 10.716 5.140 1.00 92.19 176 GLU A CA 1
ATOM 1345 C C . GLU A 1 176 ? -2.629 10.825 5.344 1.00 92.19 176 GLU A C 1
ATOM 1347 O O . GLU A 1 176 ? -3.064 11.403 6.330 1.00 92.19 176 GLU A O 1
ATOM 1352 N N . ALA A 1 177 ? -3.437 10.159 4.513 1.00 95.19 177 ALA A N 1
ATOM 1353 C CA . ALA A 1 177 ? -4.894 10.168 4.654 1.00 95.19 177 ALA A CA 1
ATOM 1354 C C . ALA A 1 177 ? -5.390 9.599 5.998 1.00 95.19 177 ALA A C 1
ATOM 1356 O O . ALA A 1 177 ? -6.431 10.026 6.499 1.00 95.19 177 ALA A O 1
ATOM 1357 N N . ILE A 1 178 ? -4.677 8.628 6.583 1.00 96.06 178 ILE A N 1
ATOM 1358 C CA . ILE A 1 178 ? -5.001 8.111 7.921 1.00 96.06 178 ILE A CA 1
ATOM 1359 C C . ILE A 1 178 ? -4.691 9.169 8.979 1.00 96.06 178 ILE A C 1
ATOM 1361 O O . ILE A 1 178 ? -5.545 9.426 9.824 1.00 96.06 178 ILE A O 1
ATOM 1365 N N . VAL A 1 179 ? -3.510 9.790 8.924 1.00 94.56 179 VAL A N 1
ATOM 1366 C CA . VAL A 1 179 ? -3.117 10.857 9.860 1.00 94.56 179 VAL A CA 1
ATOM 1367 C C . VAL A 1 179 ? -4.081 12.041 9.765 1.00 94.56 179 VAL A C 1
ATOM 1369 O O . VAL A 1 179 ? -4.605 12.477 10.787 1.00 94.56 179 VAL A O 1
ATOM 1372 N N . ASP A 1 180 ? -4.397 12.490 8.550 1.00 95.44 180 ASP A N 1
ATOM 1373 C CA . ASP A 1 180 ? -5.352 13.571 8.300 1.00 95.44 180 ASP A CA 1
ATOM 1374 C C . ASP A 1 180 ? -6.720 13.237 8.897 1.00 95.44 180 ASP A C 1
ATOM 1376 O O . ASP A 1 180 ? -7.275 14.033 9.653 1.00 95.44 180 ASP A O 1
ATOM 1380 N N . ARG A 1 181 ? -7.238 12.023 8.654 1.00 96.75 181 ARG A N 1
ATOM 1381 C CA . ARG A 1 181 ? -8.520 11.594 9.227 1.00 96.75 181 ARG A CA 1
ATOM 1382 C C . ARG A 1 181 ? -8.505 11.646 10.750 1.00 96.75 181 ARG A C 1
ATOM 1384 O O . ARG A 1 181 ? -9.492 12.051 11.357 1.00 96.75 181 ARG A O 1
ATOM 1391 N N . VAL A 1 182 ? -7.422 11.199 11.376 1.00 95.50 182 VAL A N 1
ATOM 1392 C CA . VAL A 1 182 ? -7.285 11.227 12.835 1.00 95.50 182 VAL A CA 1
ATOM 1393 C C . VAL A 1 182 ? -7.343 12.661 13.349 1.00 95.50 182 VAL A C 1
ATOM 1395 O O . VAL A 1 182 ? -8.146 12.948 14.237 1.00 95.50 182 VAL A O 1
ATOM 1398 N N . ILE A 1 183 ? -6.533 13.548 12.768 1.00 94.88 183 ILE A N 1
ATOM 1399 C CA . ILE A 1 183 ? -6.475 14.961 13.151 1.00 94.88 183 ILE A CA 1
ATOM 1400 C C . ILE A 1 183 ? -7.851 15.604 12.961 1.00 94.88 183 ILE A C 1
ATOM 1402 O O . ILE A 1 183 ? -8.356 16.237 13.882 1.00 94.88 183 ILE A O 1
ATOM 1406 N N . GLU A 1 184 ? -8.528 15.354 11.838 1.00 96.31 184 GLU A N 1
ATOM 1407 C CA . GLU A 1 184 ? -9.895 15.830 11.595 1.00 96.31 184 GLU A CA 1
ATOM 1408 C C . GLU A 1 184 ? -10.869 15.409 12.705 1.00 96.31 184 GLU A C 1
ATOM 1410 O O . GLU A 1 184 ? -11.656 16.229 13.173 1.00 96.31 184 GLU A O 1
ATOM 1415 N N . ARG A 1 185 ? -10.837 14.144 13.154 1.00 95.81 185 ARG A N 1
ATOM 1416 C CA . ARG A 1 185 ? -11.708 13.680 14.252 1.00 95.81 185 ARG A CA 1
ATOM 1417 C C . ARG A 1 185 ? -11.388 14.379 15.575 1.00 95.81 185 ARG A C 1
ATOM 1419 O O . ARG A 1 185 ? -12.306 14.659 16.346 1.00 95.81 185 ARG A O 1
ATOM 1426 N N . TYR A 1 186 ? -10.113 14.647 15.843 1.00 94.81 186 TYR A N 1
ATOM 1427 C CA . TYR A 1 186 ? -9.677 15.349 17.049 1.00 94.81 186 TYR A CA 1
ATOM 1428 C C . TYR A 1 186 ? -10.067 16.836 17.017 1.00 94.81 186 TYR A C 1
ATOM 1430 O O . TYR A 1 186 ? -10.567 17.360 18.013 1.00 94.81 186 TYR A O 1
ATOM 1438 N N . GLU A 1 187 ? -9.940 17.503 15.871 1.00 96.25 187 GLU A N 1
ATOM 1439 C CA . GLU A 1 187 ? -10.413 18.880 15.683 1.00 96.25 187 GLU A CA 1
ATOM 1440 C C . GLU A 1 187 ? -11.937 18.979 15.834 1.00 96.25 187 GLU A C 1
ATOM 1442 O O . GLU A 1 187 ? -12.436 19.814 16.588 1.00 96.25 187 GLU A O 1
ATOM 1447 N N . GLU A 1 188 ? -12.693 18.075 15.200 1.00 95.19 188 GLU A N 1
ATOM 1448 C CA . GLU A 1 188 ? -14.151 17.990 15.357 1.00 95.19 188 GLU A CA 1
ATOM 1449 C C . GLU A 1 188 ? -14.553 17.797 16.826 1.00 95.19 188 GLU A C 1
ATOM 1451 O O . GLU A 1 188 ? -15.436 18.493 17.332 1.00 95.19 188 GLU A O 1
ATOM 1456 N N . ALA A 1 189 ? -13.886 16.875 17.527 1.00 94.81 189 ALA A N 1
ATOM 1457 C CA . ALA A 1 189 ? -14.130 16.636 18.942 1.00 94.81 189 ALA A CA 1
ATOM 1458 C C . ALA A 1 189 ? -13.801 17.865 19.792 1.00 94.81 189 ALA A C 1
ATOM 1460 O O . ALA A 1 189 ? -14.567 18.205 20.688 1.00 94.81 189 ALA A O 1
ATOM 1461 N N . THR A 1 190 ? -12.710 18.564 19.494 1.00 94.38 190 THR A N 1
ATOM 1462 C CA . THR A 1 190 ? -12.293 19.764 20.230 1.00 94.38 190 THR A CA 1
ATOM 1463 C C . THR A 1 190 ? -13.274 20.914 20.041 1.00 94.38 190 THR A C 1
ATOM 1465 O O . THR A 1 190 ? -13.670 21.539 21.026 1.00 94.38 190 THR A O 1
ATOM 1468 N N . LEU A 1 191 ? -13.731 21.150 18.807 1.00 95.25 191 LEU A N 1
ATOM 1469 C CA . LEU A 1 191 ? -14.757 22.151 18.501 1.00 95.25 191 LEU A CA 1
ATOM 1470 C C . LEU A 1 191 ? -16.086 21.854 19.206 1.00 95.25 191 LEU A C 1
ATOM 1472 O O . LEU A 1 191 ? -16.772 22.778 19.639 1.00 95.25 191 LEU A O 1
ATOM 1476 N N . ALA A 1 192 ? -16.429 20.575 19.360 1.00 94.44 192 ALA A N 1
ATOM 1477 C CA . ALA A 1 192 ? -17.610 20.124 20.091 1.00 94.44 192 ALA A CA 1
ATOM 1478 C C . ALA A 1 192 ? -17.405 20.055 21.620 1.00 94.44 192 ALA A C 1
ATOM 1480 O O . ALA A 1 192 ? -18.244 19.494 22.319 1.00 94.44 192 ALA A O 1
ATOM 1481 N N . GLY A 1 193 ? -16.291 20.559 22.166 1.00 90.69 193 GLY A N 1
ATOM 1482 C CA . GLY A 1 193 ? -16.017 20.502 23.610 1.00 90.69 193 GLY A CA 1
ATOM 1483 C C . GLY A 1 193 ? -15.821 19.080 24.153 1.00 90.69 193 GLY A C 1
ATOM 1484 O O . GLY A 1 193 ? -16.094 18.810 25.317 1.00 90.69 193 GLY A O 1
ATOM 1485 N N . GLY A 1 194 ? -15.381 18.155 23.301 1.00 87.62 194 GLY A N 1
ATOM 1486 C CA . GLY A 1 194 ? -15.257 16.728 23.586 1.00 87.62 194 GLY A CA 1
ATOM 1487 C C . GLY A 1 194 ? -16.548 15.935 23.356 1.00 87.62 194 GLY A C 1
ATOM 1488 O O . GLY A 1 194 ? -16.525 14.706 23.427 1.00 87.62 194 GLY A O 1
ATOM 1489 N N . GLU A 1 195 ? -17.672 16.579 23.038 1.00 90.50 195 GLU A N 1
ATOM 1490 C CA . GLU A 1 195 ? -18.993 15.944 22.946 1.00 90.50 195 GLU A CA 1
ATOM 1491 C C . GLU A 1 195 ? -19.306 15.402 21.540 1.00 90.50 195 GLU A C 1
ATOM 1493 O O . GLU A 1 195 ? -20.268 15.791 20.885 1.00 90.50 195 GLU A O 1
ATOM 1498 N N . VAL A 1 196 ? -18.492 14.458 21.064 1.00 94.88 196 VAL A N 1
ATOM 1499 C CA . VAL A 1 196 ? -18.765 13.694 19.83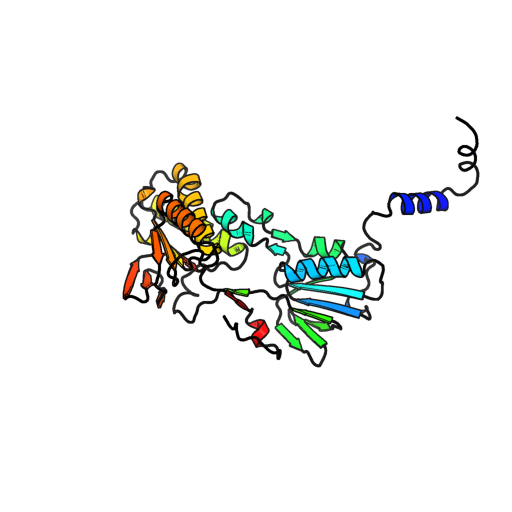0 1.00 94.88 196 VAL A CA 1
ATOM 1500 C C . VAL A 1 196 ? -19.236 12.271 20.135 1.00 94.88 196 VAL A C 1
ATOM 1502 O O . VAL A 1 196 ? -18.874 11.732 21.185 1.00 94.88 196 VAL A O 1
ATOM 1505 N N . PRO A 1 197 ? -19.997 11.612 19.241 1.00 95.81 197 PRO A N 1
ATOM 1506 C CA . PRO A 1 197 ? -20.299 10.188 19.365 1.00 95.81 197 PRO A CA 1
ATOM 1507 C C . PRO A 1 197 ? -19.029 9.330 19.431 1.00 95.81 197 PRO A C 1
ATOM 1509 O O . PRO A 1 197 ? -18.039 9.622 18.763 1.00 95.81 197 PRO A O 1
ATOM 1512 N N . ASP A 1 198 ? -19.064 8.218 20.169 1.00 95.12 198 ASP A N 1
ATOM 1513 C CA . ASP A 1 198 ? -17.922 7.293 20.268 1.00 95.12 198 ASP A CA 1
ATOM 1514 C C . ASP A 1 198 ? -17.476 6.737 18.901 1.00 95.12 198 ASP A C 1
ATOM 1516 O O . ASP A 1 198 ? -16.299 6.426 18.722 1.00 95.12 198 ASP A O 1
ATOM 1520 N N . SER A 1 199 ? -18.378 6.654 17.915 1.00 97.06 199 SER A N 1
ATOM 1521 C CA . SER A 1 199 ? -18.062 6.227 16.543 1.00 97.06 199 SER A CA 1
ATOM 1522 C C . SER A 1 199 ? -17.030 7.126 15.856 1.00 97.06 199 SER A C 1
ATOM 1524 O O . SER A 1 199 ? -16.231 6.623 15.063 1.00 97.06 199 SER A O 1
ATOM 1526 N N . ARG A 1 200 ? -16.999 8.425 16.197 1.00 96.31 200 ARG A N 1
ATOM 1527 C CA . ARG A 1 200 ? -16.025 9.405 15.682 1.00 96.31 200 ARG A CA 1
ATOM 1528 C C . ARG A 1 200 ? -14.617 9.154 16.203 1.00 96.31 200 ARG A C 1
ATOM 1530 O O . ARG A 1 200 ? -13.663 9.429 15.486 1.00 96.31 200 ARG A O 1
ATOM 1537 N N . LEU A 1 201 ? -14.500 8.620 17.419 1.00 96.50 201 LEU A N 1
ATOM 1538 C CA . LEU A 1 201 ? -13.232 8.320 18.097 1.00 96.50 201 LEU A CA 1
ATOM 1539 C C . LEU A 1 201 ? -12.903 6.819 18.098 1.00 96.50 201 LEU A C 1
ATOM 1541 O O . LEU A 1 201 ? -11.964 6.379 18.759 1.00 96.50 201 LEU A O 1
ATOM 1545 N N . THR A 1 202 ? -13.674 6.021 17.361 1.00 98.06 202 THR A N 1
ATOM 1546 C CA . THR A 1 202 ? -13.400 4.601 17.144 1.00 98.06 202 THR A CA 1
ATOM 1547 C C . THR A 1 202 ? -12.726 4.433 15.789 1.00 98.06 202 THR A C 1
ATOM 1549 O O . THR A 1 202 ? -13.177 4.987 14.785 1.00 98.06 202 THR A O 1
ATOM 1552 N N . PHE A 1 203 ? -11.644 3.664 15.761 1.00 98.44 203 PHE A N 1
ATOM 1553 C CA . PHE A 1 203 ? -10.859 3.355 14.574 1.00 98.44 203 PHE A CA 1
ATOM 1554 C C . PHE A 1 203 ? -10.798 1.844 14.408 1.00 98.44 203 PHE A C 1
ATOM 1556 O O . PHE A 1 203 ? -10.379 1.123 15.313 1.00 98.44 203 PHE A O 1
ATOM 1563 N N . MET A 1 204 ? -11.237 1.351 13.254 1.00 98.75 204 MET A N 1
ATOM 1564 C CA . MET A 1 204 ? -11.235 -0.072 12.950 1.00 98.75 204 MET A CA 1
ATOM 1565 C C . MET A 1 204 ? -10.227 -0.380 11.854 1.00 98.75 204 MET A C 1
ATOM 1567 O O . MET A 1 204 ? -10.306 0.171 10.763 1.00 98.75 204 MET A O 1
ATOM 1571 N N . VAL A 1 205 ? -9.324 -1.316 12.120 1.00 98.62 205 VAL A N 1
ATOM 1572 C CA . VAL A 1 205 ? -8.428 -1.896 11.121 1.00 98.62 205 VAL A CA 1
ATOM 1573 C C . VAL A 1 205 ? -8.963 -3.275 10.754 1.00 98.62 205 VAL A C 1
ATOM 1575 O O . VAL A 1 205 ? -9.116 -4.139 11.617 1.00 98.62 205 VAL A O 1
ATOM 1578 N N . ILE A 1 206 ? -9.268 -3.497 9.477 1.00 98.44 206 ILE A N 1
ATOM 1579 C CA . ILE A 1 206 ? -9.742 -4.795 8.984 1.00 98.44 206 ILE A CA 1
ATOM 1580 C C . ILE A 1 206 ? -8.582 -5.492 8.273 1.00 98.44 206 ILE A C 1
ATOM 1582 O O . ILE A 1 206 ? -8.078 -4.990 7.269 1.00 98.44 206 ILE A O 1
ATOM 1586 N N . GLY A 1 207 ? -8.170 -6.647 8.797 1.00 97.38 207 GLY A N 1
ATOM 1587 C CA . GLY A 1 207 ? -7.045 -7.464 8.341 1.00 97.38 207 GLY A CA 1
ATOM 1588 C C . GLY A 1 207 ? -5.973 -7.628 9.420 1.00 97.38 207 GLY A C 1
ATOM 1589 O O . GLY A 1 207 ? -5.194 -6.729 9.682 1.00 97.38 207 GLY A O 1
ATOM 1590 N N . GLY A 1 208 ? -5.857 -8.812 10.012 1.00 96.75 208 GLY A N 1
ATOM 1591 C CA . GLY A 1 208 ? -4.887 -9.141 11.066 1.00 96.75 208 GLY A CA 1
ATOM 1592 C C . GLY A 1 208 ? -3.527 -9.612 10.551 1.00 96.75 208 GLY A C 1
ATOM 1593 O O . GLY A 1 208 ? -2.841 -10.364 11.242 1.00 96.75 208 GLY A O 1
ATOM 1594 N N . GLY A 1 209 ? -3.155 -9.247 9.322 1.00 95.62 209 GLY A N 1
ATOM 1595 C CA . GLY A 1 209 ? -1.815 -9.486 8.775 1.00 95.62 209 GLY A CA 1
ATOM 1596 C C . GLY A 1 209 ? -0.775 -8.526 9.360 1.00 95.62 209 GLY A C 1
ATOM 1597 O O . GLY A 1 209 ? -1.107 -7.690 10.196 1.00 95.62 209 GLY A O 1
ATOM 1598 N N . ALA A 1 210 ? 0.479 -8.624 8.901 1.00 94.81 210 ALA A N 1
ATOM 1599 C CA . ALA A 1 210 ? 1.563 -7.745 9.358 1.00 94.81 210 ALA A CA 1
ATOM 1600 C C . ALA A 1 210 ? 1.174 -6.261 9.256 1.00 94.81 210 ALA A C 1
ATOM 1602 O O . ALA A 1 210 ? 1.152 -5.571 10.268 1.00 94.81 210 ALA A O 1
ATOM 1603 N N . THR A 1 211 ? 0.715 -5.828 8.077 1.00 94.62 211 THR A N 1
ATOM 1604 C CA . THR A 1 211 ? 0.301 -4.440 7.833 1.00 94.62 211 THR A CA 1
ATOM 1605 C C . THR A 1 211 ? -0.799 -3.967 8.776 1.00 94.62 211 THR A C 1
ATOM 1607 O O . THR A 1 211 ? -0.698 -2.871 9.306 1.00 94.62 211 THR A O 1
ATOM 1610 N N . GLY A 1 212 ? -1.848 -4.757 9.012 1.00 96.50 212 GLY A N 1
ATOM 1611 C CA . GLY A 1 212 ? -2.934 -4.309 9.887 1.00 96.50 212 GLY A CA 1
ATOM 1612 C C . GLY A 1 212 ? -2.544 -4.268 11.362 1.00 96.50 212 GLY A C 1
ATOM 1613 O O . GLY A 1 212 ? -2.967 -3.364 12.077 1.00 96.50 212 GLY A O 1
ATOM 1614 N N . VAL A 1 213 ? -1.682 -5.186 11.814 1.00 97.44 213 VAL A N 1
ATOM 1615 C CA . VAL A 1 213 ? -1.122 -5.140 13.174 1.00 97.44 213 VAL A CA 1
ATOM 1616 C C . VAL A 1 213 ? -0.207 -3.930 13.357 1.00 97.44 213 VAL A C 1
ATOM 1618 O O . VAL A 1 213 ? -0.307 -3.251 14.378 1.00 97.44 213 VAL A O 1
ATOM 1621 N N . GLU A 1 214 ? 0.649 -3.636 12.378 1.00 96.69 214 GLU A N 1
ATOM 1622 C CA . GLU A 1 214 ? 1.504 -2.444 12.386 1.00 96.69 214 GLU A CA 1
ATOM 1623 C C . GLU A 1 214 ? 0.654 -1.170 12.384 1.00 96.69 214 GLU A C 1
ATOM 1625 O O . GLU A 1 214 ? 0.790 -0.363 13.292 1.00 96.69 214 GLU A O 1
ATOM 1630 N N . VAL A 1 215 ? -0.305 -1.031 11.461 1.00 97.19 215 VAL A N 1
ATOM 1631 C CA . VAL A 1 215 ? -1.213 0.129 11.396 1.00 97.19 215 VAL A CA 1
ATOM 1632 C C . VAL A 1 215 ? -1.975 0.331 12.708 1.00 97.19 215 VAL A C 1
ATOM 1634 O O . VAL A 1 215 ? -2.048 1.452 13.196 1.00 97.19 215 VAL A O 1
ATOM 1637 N N . ALA A 1 216 ? -2.527 -0.729 13.308 1.00 97.81 216 ALA A N 1
ATOM 1638 C CA . ALA A 1 216 ? -3.235 -0.613 14.585 1.00 97.81 216 ALA A CA 1
ATOM 1639 C C . ALA A 1 216 ? -2.308 -0.153 15.723 1.00 97.81 216 ALA A C 1
ATOM 1641 O O . ALA A 1 216 ? -2.725 0.621 16.582 1.00 97.81 216 ALA A O 1
ATOM 1642 N N . SER A 1 217 ? -1.055 -0.612 15.718 1.00 96.88 217 SER A N 1
ATOM 1643 C CA . SER A 1 217 ? -0.051 -0.217 16.712 1.00 96.88 217 SER A CA 1
ATOM 1644 C C . SER A 1 217 ? 0.392 1.235 16.513 1.00 96.88 217 SER A C 1
ATOM 1646 O O . SER A 1 217 ? 0.483 1.981 17.478 1.00 96.88 217 SER A O 1
ATOM 1648 N N . GLU A 1 218 ? 0.595 1.659 15.268 1.00 96.50 218 GLU A N 1
ATOM 1649 C CA . GLU A 1 218 ? 1.002 3.024 14.910 1.00 96.50 218 GLU A CA 1
ATOM 1650 C C . GLU A 1 218 ? -0.122 4.043 15.152 1.00 96.50 218 GLU A C 1
ATOM 1652 O O . GLU A 1 218 ? 0.141 5.166 15.574 1.00 96.50 218 GLU A O 1
ATOM 1657 N N . LEU A 1 219 ? -1.391 3.644 14.988 1.00 96.75 219 LEU A N 1
ATOM 1658 C CA . LEU A 1 219 ? -2.537 4.444 15.437 1.00 96.75 219 LEU A CA 1
ATOM 1659 C C . LEU A 1 219 ? -2.505 4.670 16.951 1.00 96.75 219 LEU A C 1
ATOM 1661 O O . LEU A 1 219 ? -2.779 5.777 17.405 1.00 96.75 219 LEU A O 1
ATOM 1665 N N . HIS A 1 220 ? -2.155 3.647 17.739 1.00 95.06 220 HIS A N 1
ATOM 1666 C CA . HIS A 1 220 ? -2.004 3.819 19.183 1.00 95.06 220 HIS A CA 1
ATOM 1667 C C . HIS A 1 220 ? -0.907 4.836 19.507 1.00 95.06 220 HIS A C 1
ATOM 1669 O O . HIS A 1 220 ? -1.169 5.745 20.296 1.00 95.06 220 HIS A O 1
ATOM 1675 N N . SER A 1 221 ? 0.271 4.711 18.886 1.00 93.25 221 SER A N 1
ATOM 1676 C CA . SER A 1 221 ? 1.382 5.654 19.074 1.00 93.25 221 SER A CA 1
ATOM 1677 C C . SER A 1 221 ? 0.962 7.082 18.716 1.00 93.25 221 SER A C 1
ATOM 1679 O O . SER A 1 221 ? 1.116 7.995 19.524 1.00 93.25 221 SER A O 1
ATOM 1681 N N . LEU A 1 222 ? 0.320 7.275 17.557 1.00 93.38 222 LEU A N 1
ATOM 1682 C CA . LEU A 1 222 ? -0.205 8.578 17.147 1.00 93.38 222 LEU A CA 1
ATOM 1683 C C . LEU A 1 222 ? -1.160 9.154 18.203 1.00 93.38 222 LEU A C 1
ATOM 1685 O O . LEU A 1 222 ? -1.013 10.297 18.626 1.00 93.38 222 LEU A O 1
ATOM 1689 N N . PHE A 1 223 ? -2.129 8.366 18.671 1.00 91.31 223 PHE A N 1
ATOM 1690 C CA . PHE A 1 223 ? -3.130 8.860 19.615 1.00 91.31 223 PHE A CA 1
ATOM 1691 C C . PHE A 1 223 ? -2.544 9.187 20.976 1.00 91.31 223 PHE A C 1
ATOM 1693 O O . PHE A 1 223 ? -2.840 10.253 21.508 1.00 91.31 223 PHE A O 1
ATOM 1700 N N . ARG A 1 224 ? -1.794 8.248 21.562 1.00 84.50 224 ARG A N 1
ATOM 1701 C CA . ARG A 1 224 ? -1.376 8.284 22.968 1.00 84.50 224 ARG A CA 1
ATOM 1702 C C . ARG A 1 224 ? -0.077 9.046 23.170 1.00 84.50 224 ARG A C 1
ATOM 1704 O O . ARG A 1 224 ? 0.015 9.782 24.150 1.00 84.50 224 ARG A O 1
ATOM 1711 N N . ASP A 1 225 ? 0.873 8.888 22.256 1.00 84.31 225 ASP A N 1
ATOM 1712 C CA . ASP A 1 225 ? 2.218 9.433 22.420 1.00 84.31 225 ASP A CA 1
ATOM 1713 C C . ASP A 1 225 ? 2.347 10.818 21.777 1.00 84.31 225 ASP A C 1
ATOM 1715 O O . ASP A 1 225 ? 3.060 11.665 22.315 1.00 84.31 225 ASP A O 1
ATOM 1719 N N . LEU A 1 226 ? 1.627 11.078 20.674 1.00 86.88 226 LEU A N 1
ATOM 1720 C CA . LEU A 1 226 ? 1.698 12.360 19.961 1.00 86.88 226 LEU A CA 1
ATOM 1721 C C . LEU A 1 226 ? 0.534 13.309 20.263 1.00 86.88 226 LEU A C 1
ATOM 1723 O O . LEU A 1 226 ? 0.784 14.461 20.593 1.00 86.88 226 LEU A O 1
ATOM 1727 N N . LEU A 1 227 ? -0.723 12.863 20.163 1.00 90.69 227 LEU A N 1
ATOM 1728 C CA . LEU A 1 227 ? -1.866 13.793 20.172 1.00 90.69 227 LEU A CA 1
ATOM 1729 C C . LEU A 1 227 ? -2.416 14.135 21.567 1.00 90.69 227 LEU A C 1
ATOM 1731 O O . LEU A 1 227 ? -3.029 15.187 21.729 1.00 90.69 227 LEU A O 1
ATOM 1735 N N . VAL A 1 228 ? -2.231 13.292 22.592 1.00 88.56 228 VAL A N 1
ATOM 1736 C CA . VAL A 1 228 ? -2.758 13.579 23.950 1.00 88.56 228 VAL A CA 1
ATOM 1737 C C . VAL A 1 228 ? -2.344 14.958 24.490 1.00 88.56 228 VAL A C 1
ATOM 1739 O O . VAL A 1 228 ? -3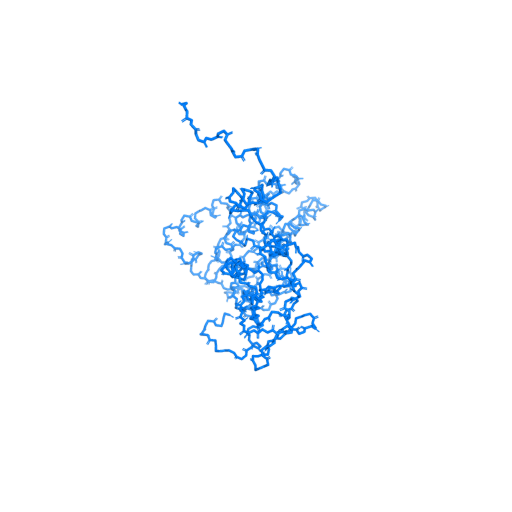.215 15.646 25.025 1.00 88.56 228 VAL A O 1
ATOM 1742 N N . PRO A 1 229 ? -1.072 15.392 24.378 1.00 88.81 229 PRO A N 1
ATOM 1743 C CA . PRO A 1 229 ? -0.655 16.709 24.860 1.00 88.81 229 PRO A CA 1
ATOM 1744 C C . PRO A 1 229 ? -1.311 17.881 24.118 1.00 88.81 229 PRO A C 1
ATOM 1746 O O . PRO A 1 229 ? -1.535 18.928 24.726 1.00 88.81 229 PRO A O 1
ATOM 1749 N N . ASP A 1 230 ? -1.636 17.701 22.836 1.00 91.44 230 ASP A N 1
ATOM 1750 C CA . ASP A 1 230 ? -2.126 18.767 21.956 1.00 91.44 230 ASP A CA 1
ATOM 1751 C C . ASP A 1 230 ? -3.648 18.971 22.064 1.00 91.44 230 ASP A C 1
ATOM 1753 O O . ASP A 1 230 ? -4.156 20.061 21.799 1.00 91.44 230 ASP A O 1
ATOM 1757 N N . TYR A 1 231 ? -4.383 17.948 22.521 1.00 92.19 231 TYR A N 1
ATOM 1758 C CA . TYR A 1 231 ? -5.849 17.935 22.562 1.00 92.19 231 TYR A CA 1
ATOM 1759 C C . TYR A 1 231 ? -6.408 17.649 23.970 1.00 92.19 231 TYR A C 1
ATOM 1761 O O . TYR A 1 231 ? -7.041 16.613 24.202 1.00 92.19 231 TYR A O 1
ATOM 1769 N N . PRO A 1 232 ? -6.250 18.581 24.932 1.00 88.38 232 PRO A N 1
ATOM 1770 C CA . PRO A 1 232 ? -6.592 18.355 26.341 1.00 88.38 232 PRO A CA 1
ATOM 1771 C C . PRO A 1 232 ? -8.092 18.135 26.610 1.00 88.38 232 PRO A C 1
ATOM 1773 O O . PRO A 1 232 ? -8.455 17.603 27.658 1.00 88.38 232 PRO A O 1
ATOM 1776 N N . ASN A 1 233 ? -8.972 18.523 25.679 1.00 87.50 233 ASN A N 1
ATOM 1777 C CA . ASN A 1 233 ? -10.429 18.390 25.815 1.00 87.50 233 ASN A CA 1
ATOM 1778 C C . ASN A 1 233 ? -10.957 17.002 25.412 1.00 87.50 233 ASN A C 1
ATOM 1780 O O . ASN A 1 233 ? -12.153 16.732 25.527 1.00 87.50 233 ASN A O 1
ATOM 1784 N N . ILE A 1 234 ? -10.085 16.111 24.938 1.00 90.88 234 ILE A N 1
ATOM 1785 C CA . ILE A 1 234 ? -10.454 14.758 24.529 1.00 90.88 234 ILE A CA 1
ATOM 1786 C C . ILE A 1 234 ? -9.943 13.780 25.579 1.00 90.88 234 ILE A C 1
ATOM 1788 O O . ILE A 1 234 ? -8.744 13.636 25.794 1.00 90.88 234 ILE A O 1
ATOM 1792 N N . ASN A 1 235 ? -10.857 13.053 26.224 1.00 90.19 235 ASN A N 1
ATOM 1793 C CA . ASN A 1 235 ? -10.464 11.965 27.114 1.00 90.19 235 ASN A CA 1
ATOM 1794 C C . ASN A 1 235 ? -9.837 10.829 26.282 1.00 90.19 235 ASN A C 1
ATOM 1796 O O . ASN A 1 235 ? -10.558 10.184 25.512 1.00 90.19 235 ASN A O 1
ATOM 1800 N N . PRO A 1 236 ? -8.546 10.505 26.468 1.00 88.81 236 PRO A N 1
ATOM 1801 C CA . PRO A 1 236 ? -7.862 9.535 25.620 1.00 88.81 236 PRO A CA 1
ATOM 1802 C C . PRO A 1 236 ? -8.390 8.105 25.798 1.00 88.81 236 PRO A C 1
ATOM 1804 O O . PRO A 1 236 ? -8.212 7.270 24.920 1.00 88.81 236 PRO A O 1
ATOM 1807 N N . ASN A 1 237 ? -9.104 7.815 26.891 1.00 90.00 237 ASN A N 1
ATOM 1808 C CA . ASN A 1 237 ? -9.747 6.515 27.108 1.00 90.00 237 ASN A CA 1
ATOM 1809 C C . ASN A 1 237 ? -11.039 6.326 26.300 1.00 90.00 237 ASN A C 1
ATOM 1811 O O . ASN A 1 237 ? -11.588 5.225 26.286 1.00 90.00 237 ASN A O 1
ATOM 1815 N N . ARG A 1 238 ? -11.542 7.378 25.639 1.00 92.62 238 ARG A N 1
ATOM 1816 C CA . ARG A 1 238 ? -12.663 7.268 24.694 1.00 92.62 238 ARG A CA 1
ATOM 1817 C C . ARG A 1 238 ? -12.221 6.827 23.305 1.00 92.62 238 ARG A C 1
ATOM 1819 O O . ARG A 1 238 ? -13.054 6.341 22.545 1.00 92.62 238 ARG A O 1
ATOM 1826 N N . VAL A 1 239 ? -10.939 6.985 22.985 1.00 94.75 239 VAL A N 1
ATOM 1827 C CA . VAL A 1 239 ? -10.387 6.588 21.693 1.00 94.75 239 VAL A CA 1
ATOM 1828 C C . VAL A 1 239 ? -10.205 5.075 21.681 1.00 94.75 239 VAL A C 1
ATOM 1830 O O . VAL A 1 239 ? -9.521 4.516 22.539 1.00 94.75 239 VAL A O 1
ATOM 1833 N N . LYS A 1 240 ? -10.852 4.404 20.727 1.00 97.19 240 LYS A N 1
ATOM 1834 C CA . LYS A 1 240 ? -10.882 2.938 20.631 1.00 97.19 240 LYS A CA 1
ATOM 1835 C C . LYS A 1 240 ? -10.238 2.489 19.331 1.00 97.19 240 LYS A C 1
ATOM 1837 O O . LYS A 1 240 ? -10.548 3.028 18.272 1.00 97.19 240 LYS A O 1
ATOM 1842 N N . ILE A 1 241 ? -9.393 1.466 19.409 1.00 98.44 241 ILE A N 1
ATOM 1843 C CA . ILE A 1 241 ? -8.812 0.801 18.240 1.00 98.44 241 ILE A CA 1
ATOM 1844 C C . ILE A 1 241 ? -9.297 -0.645 18.231 1.00 98.44 241 ILE A C 1
ATOM 1846 O O . ILE A 1 241 ? -9.111 -1.368 19.211 1.00 98.44 241 ILE A O 1
ATOM 1850 N N . ILE A 1 242 ? -9.902 -1.060 17.121 1.00 98.69 242 ILE A N 1
ATOM 1851 C CA . ILE A 1 242 ? -10.426 -2.413 16.924 1.00 98.69 242 ILE A CA 1
ATOM 1852 C C . ILE A 1 242 ? -9.732 -3.034 15.713 1.00 98.69 242 ILE A C 1
ATOM 1854 O O . ILE A 1 242 ? -9.842 -2.530 14.599 1.00 98.69 242 ILE A O 1
ATOM 1858 N N . LEU A 1 243 ? -9.043 -4.153 15.910 1.00 98.75 243 LEU A N 1
ATOM 1859 C CA . LEU A 1 243 ? -8.453 -4.966 14.854 1.00 98.75 243 LEU A CA 1
ATOM 1860 C C . LEU A 1 243 ? -9.350 -6.175 14.579 1.00 98.75 243 LEU A C 1
ATOM 1862 O O . LEU A 1 243 ? -9.490 -7.060 15.424 1.00 98.75 243 LEU A O 1
ATOM 1866 N N . VAL A 1 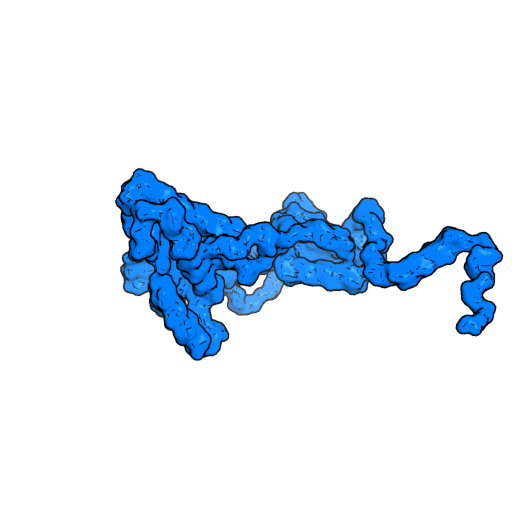244 ? -9.934 -6.235 13.386 1.00 98.50 244 VAL A N 1
ATOM 1867 C CA . VAL A 1 244 ? -10.802 -7.338 12.953 1.00 98.50 244 VAL A CA 1
ATOM 1868 C C . VAL A 1 244 ? -10.059 -8.230 11.968 1.00 98.50 244 VAL A C 1
ATOM 1870 O O . VAL A 1 244 ? -9.491 -7.740 10.995 1.00 98.50 244 VAL A O 1
ATOM 1873 N N . ASP A 1 245 ? -10.094 -9.546 12.170 1.00 97.62 245 ASP A N 1
ATOM 1874 C CA . ASP A 1 245 ? -9.506 -10.504 11.239 1.00 97.62 245 ASP A CA 1
ATOM 1875 C C . ASP A 1 245 ? -10.357 -11.761 11.029 1.00 97.62 245 ASP A C 1
ATOM 1877 O O . ASP A 1 245 ? -10.953 -12.328 11.949 1.00 97.62 245 ASP A O 1
ATOM 1881 N N . ALA A 1 246 ? -10.344 -12.242 9.787 1.00 96.38 246 ALA A N 1
ATOM 1882 C CA . ALA A 1 246 ? -11.071 -13.435 9.378 1.00 96.38 246 ALA A CA 1
ATOM 1883 C C . ALA A 1 246 ? -10.442 -14.733 9.900 1.00 96.38 246 ALA A C 1
ATOM 1885 O O . ALA A 1 246 ? -11.140 -15.736 10.046 1.00 96.38 246 ALA A O 1
ATOM 1886 N N . ASN A 1 247 ? -9.127 -14.743 10.133 1.00 95.62 247 ASN A N 1
ATOM 1887 C CA . ASN A 1 247 ? -8.422 -15.930 10.588 1.00 95.62 247 ASN A CA 1
ATOM 1888 C C . ASN A 1 247 ? -8.593 -16.102 12.100 1.00 95.62 247 ASN A C 1
ATOM 1890 O O . ASN A 1 247 ? -8.959 -15.182 12.837 1.00 95.62 247 ASN A O 1
ATOM 1894 N N . LYS A 1 248 ? -8.277 -17.313 12.564 1.00 95.62 248 LYS A N 1
ATOM 1895 C CA . LYS A 1 248 ? -8.308 -17.662 13.986 1.00 95.62 248 LYS A CA 1
ATOM 1896 C C . LYS A 1 248 ? -7.326 -16.846 14.823 1.00 95.62 248 LYS A C 1
ATOM 1898 O O . LYS A 1 248 ? -7.635 -16.503 15.959 1.00 95.62 248 LYS A O 1
ATOM 1903 N N . GLU A 1 249 ? -6.169 -16.535 14.252 1.00 95.69 249 GLU A N 1
ATOM 1904 C CA . GLU A 1 249 ? -5.108 -15.767 14.894 1.00 95.69 249 GLU A CA 1
ATOM 1905 C C . GLU A 1 249 ? -4.595 -14.692 13.937 1.00 95.69 249 GLU A C 1
ATOM 1907 O O . GLU A 1 249 ? -4.489 -14.926 12.730 1.00 95.69 249 GLU A O 1
ATOM 1912 N N . ILE A 1 250 ? -4.218 -13.543 14.497 1.00 97.12 250 ILE A N 1
ATOM 1913 C CA . ILE A 1 250 ? -3.442 -12.521 13.787 1.00 97.12 250 ILE A CA 1
ATOM 1914 C C . ILE A 1 250 ? -2.057 -13.060 13.418 1.00 97.12 250 ILE A C 1
ATOM 1916 O O . ILE A 1 250 ? -1.562 -14.001 14.042 1.00 97.12 250 ILE A O 1
ATOM 1920 N N . LEU A 1 251 ? -1.407 -12.436 12.434 1.00 96.69 251 LEU A N 1
ATOM 1921 C CA . LEU A 1 251 ? -0.054 -12.776 11.989 1.00 96.69 251 LEU A CA 1
ATOM 1922 C C . LEU A 1 251 ? 0.088 -14.279 11.719 1.00 96.69 251 LEU A C 1
ATOM 1924 O O . LEU A 1 251 ? 1.037 -14.909 12.180 1.00 96.69 251 LEU A O 1
ATOM 1928 N N . LYS A 1 252 ? -0.885 -14.870 11.011 1.00 93.56 252 LYS A N 1
ATOM 1929 C CA . LYS A 1 252 ? -1.004 -16.329 10.828 1.00 93.56 252 LYS A CA 1
ATOM 1930 C C . LYS A 1 252 ? 0.266 -17.008 10.298 1.00 93.56 252 LYS A C 1
ATOM 1932 O O . LYS A 1 252 ? 0.478 -18.174 10.610 1.00 93.56 252 LYS A O 1
ATOM 1937 N N . GLU A 1 253 ? 1.100 -16.266 9.572 1.00 91.50 253 GLU A N 1
ATOM 1938 C CA . GLU A 1 253 ? 2.375 -16.726 9.007 1.00 91.50 253 GLU A CA 1
ATOM 1939 C C . GLU A 1 253 ? 3.507 -16.841 10.044 1.00 91.50 253 GLU A C 1
ATOM 1941 O O . GLU A 1 253 ? 4.533 -17.458 9.773 1.00 91.50 253 GLU A O 1
ATOM 1946 N N . LEU A 1 254 ? 3.352 -16.245 11.231 1.00 95.12 254 LEU A N 1
ATOM 1947 C CA . LEU A 1 254 ? 4.350 -16.295 12.297 1.00 95.12 254 LEU A CA 1
ATOM 1948 C C . LEU A 1 254 ? 4.165 -17.508 13.210 1.00 95.12 254 LEU A C 1
ATOM 1950 O O . LEU A 1 254 ? 3.058 -18.026 13.400 1.00 95.12 254 LEU A O 1
ATOM 1954 N N . ASP A 1 255 ? 5.271 -17.896 13.847 1.00 97.44 255 ASP A N 1
ATOM 1955 C CA . ASP A 1 255 ? 5.298 -18.935 14.872 1.00 97.44 255 ASP A CA 1
ATOM 1956 C C . ASP A 1 255 ? 4.268 -18.651 15.991 1.00 97.44 255 ASP A C 1
ATOM 1958 O O . ASP A 1 255 ? 4.127 -17.500 16.431 1.00 97.44 255 ASP A O 1
ATOM 1962 N N . PRO A 1 256 ? 3.552 -19.675 16.501 1.00 97.00 256 PRO A N 1
ATOM 1963 C CA . PRO A 1 256 ? 2.579 -19.508 17.576 1.00 97.00 256 PRO A CA 1
ATOM 1964 C C . PRO A 1 256 ? 3.090 -18.739 18.803 1.00 97.00 256 PRO A C 1
ATOM 1966 O O . PRO A 1 256 ? 2.302 -18.032 19.431 1.00 97.00 256 PRO A O 1
ATOM 1969 N N . ALA A 1 257 ? 4.370 -18.864 19.168 1.00 97.50 257 ALA A N 1
ATOM 1970 C CA . ALA A 1 257 ? 4.955 -18.120 20.279 1.00 97.50 257 ALA A CA 1
ATOM 1971 C C . ALA A 1 257 ? 4.997 -16.614 20.003 1.00 97.50 257 ALA A C 1
ATOM 1973 O O . ALA A 1 257 ? 4.581 -15.831 20.859 1.00 97.50 257 ALA A O 1
ATOM 1974 N N . LEU A 1 258 ? 5.403 -16.212 18.796 1.00 97.69 258 LEU A N 1
ATOM 1975 C CA . LEU A 1 258 ? 5.420 -14.808 18.382 1.00 97.69 258 LEU A CA 1
ATOM 1976 C C . LEU A 1 258 ? 4.005 -14.229 18.310 1.00 97.69 258 LEU A C 1
ATOM 1978 O O . LEU A 1 258 ? 3.779 -13.109 18.764 1.00 97.69 258 LEU A O 1
ATOM 1982 N N . ARG A 1 259 ? 3.023 -15.012 17.844 1.00 96.88 259 ARG A N 1
ATOM 1983 C CA . ARG A 1 259 ? 1.611 -14.586 17.833 1.00 96.88 259 ARG A CA 1
ATOM 1984 C C . ARG A 1 259 ? 1.072 -14.310 19.236 1.00 96.88 259 ARG A C 1
ATOM 1986 O O . ARG A 1 259 ? 0.379 -13.316 19.435 1.00 96.88 259 ARG A O 1
ATOM 1993 N N . ARG A 1 260 ? 1.419 -15.144 20.227 1.00 96.44 260 ARG A N 1
ATOM 1994 C CA . ARG A 1 260 ? 1.033 -14.91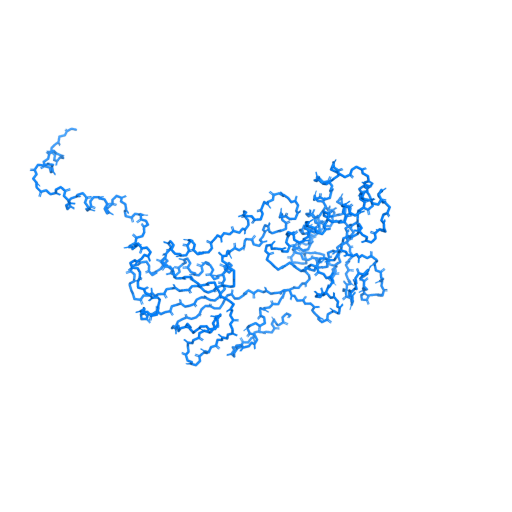1 21.633 1.00 96.44 260 ARG A CA 1
ATOM 1995 C C . ARG A 1 260 ? 1.641 -13.622 22.183 1.00 96.44 260 ARG A C 1
ATOM 1997 O O . ARG A 1 260 ? 0.940 -12.868 22.853 1.00 96.44 260 ARG A O 1
ATOM 2004 N N . VAL A 1 261 ? 2.916 -13.361 21.882 1.00 97.69 261 VAL A N 1
ATOM 2005 C CA . VAL A 1 261 ? 3.593 -12.117 22.281 1.00 97.69 261 VAL A CA 1
ATOM 2006 C C . VAL A 1 261 ? 2.924 -10.906 21.631 1.00 97.69 261 VAL A C 1
ATOM 2008 O O . VAL A 1 261 ? 2.583 -9.960 22.336 1.00 97.69 261 VAL A O 1
ATOM 2011 N N . ALA A 1 262 ? 2.658 -10.959 20.323 1.00 97.38 262 ALA A N 1
ATOM 2012 C CA . ALA A 1 262 ? 1.971 -9.887 19.606 1.00 97.38 262 ALA A CA 1
ATOM 2013 C C . ALA A 1 262 ? 0.578 -9.613 20.192 1.00 97.38 262 ALA A C 1
ATOM 2015 O O . ALA A 1 262 ? 0.244 -8.468 20.481 1.00 97.38 262 ALA A O 1
ATOM 2016 N N . ARG A 1 263 ? -0.212 -10.661 20.456 1.00 97.00 263 ARG A N 1
ATOM 2017 C CA . ARG A 1 263 ? -1.553 -10.525 21.041 1.00 97.00 263 ARG A CA 1
ATOM 2018 C C . ARG A 1 263 ? -1.521 -9.903 22.436 1.00 97.00 263 ARG A C 1
ATOM 2020 O O . ARG A 1 263 ? -2.346 -9.045 22.731 1.00 97.00 263 ARG A O 1
ATOM 2027 N N . LYS A 1 264 ? -0.553 -10.300 23.270 1.00 97.75 264 LYS A N 1
ATOM 2028 C CA . LYS A 1 264 ? -0.329 -9.670 24.576 1.00 97.75 264 LYS A CA 1
ATOM 2029 C C . LYS A 1 264 ? 0.013 -8.188 24.415 1.00 97.75 264 LYS A C 1
ATOM 2031 O O . LYS A 1 264 ? -0.599 -7.364 25.079 1.00 97.75 264 LYS A O 1
ATOM 2036 N N . LYS A 1 265 ? 0.937 -7.852 23.511 1.00 97.81 265 LYS A N 1
ATOM 2037 C CA . LYS A 1 265 ? 1.349 -6.463 23.283 1.00 97.81 265 LYS A CA 1
ATOM 2038 C C . LYS A 1 265 ? 0.186 -5.594 22.799 1.00 97.81 265 LYS A C 1
ATOM 2040 O O . LYS A 1 265 ? 0.012 -4.510 23.333 1.00 97.81 265 LYS A O 1
ATOM 2045 N N . LEU A 1 266 ? -0.636 -6.074 21.864 1.00 97.88 266 LEU A N 1
ATOM 2046 C CA . LEU A 1 266 ? -1.834 -5.352 21.415 1.00 97.88 266 LEU A CA 1
ATOM 2047 C C . LEU A 1 266 ? -2.827 -5.111 22.562 1.00 97.88 266 LEU A C 1
ATOM 2049 O O . LEU A 1 266 ? -3.358 -4.012 22.684 1.00 97.88 266 LEU A O 1
ATOM 2053 N N . ALA A 1 267 ? -3.029 -6.098 23.441 1.00 97.19 267 ALA A N 1
ATOM 2054 C CA . ALA A 1 267 ? -3.872 -5.928 24.623 1.00 97.19 267 ALA A CA 1
ATOM 2055 C C . ALA A 1 267 ? -3.289 -4.906 25.617 1.00 97.19 267 ALA A C 1
ATOM 2057 O O . ALA A 1 267 ? -4.036 -4.088 26.151 1.00 97.19 267 ALA A O 1
ATOM 2058 N N . ASP A 1 268 ? -1.966 -4.908 25.826 1.00 96.50 268 ASP A N 1
ATOM 2059 C CA . ASP A 1 268 ? -1.274 -3.911 26.657 1.00 96.50 268 ASP A CA 1
ATOM 2060 C C . ASP A 1 268 ? -1.421 -2.486 26.063 1.00 96.50 268 ASP A C 1
ATOM 2062 O O . ASP A 1 268 ? -1.487 -1.513 26.809 1.00 96.50 268 ASP A O 1
ATOM 2066 N N . LEU A 1 269 ? -1.544 -2.363 24.732 1.00 95.31 269 LEU A N 1
ATOM 2067 C CA . LEU A 1 269 ? -1.868 -1.120 24.007 1.00 95.31 269 LEU A CA 1
ATOM 2068 C C . LEU A 1 269 ? -3.382 -0.817 23.954 1.00 95.31 269 LEU A C 1
ATOM 2070 O O . LEU A 1 269 ? -3.806 0.118 23.278 1.00 95.31 269 LEU A O 1
ATOM 2074 N N . GLN A 1 270 ? -4.219 -1.596 24.648 1.00 95.19 270 GLN A N 1
ATOM 2075 C CA . GLN A 1 270 ? -5.682 -1.456 24.656 1.00 95.19 270 GLN A CA 1
ATOM 2076 C C . GLN A 1 270 ? -6.331 -1.562 23.261 1.00 95.19 270 GLN A C 1
ATOM 2078 O O . GLN A 1 270 ? -7.400 -1.002 23.021 1.00 95.19 270 GLN A O 1
ATOM 2083 N N . ILE A 1 271 ? -5.697 -2.295 22.343 1.00 98.00 271 ILE A N 1
ATOM 2084 C CA . ILE A 1 271 ? -6.245 -2.601 21.021 1.00 98.00 271 ILE A CA 1
ATOM 2085 C C . ILE A 1 271 ? -7.121 -3.849 21.145 1.00 98.00 271 ILE A C 1
ATOM 2087 O O . ILE A 1 271 ? -6.646 -4.932 21.502 1.00 98.00 271 ILE A O 1
ATOM 2091 N N . GLU A 1 272 ? -8.410 -3.710 20.838 1.00 98.06 272 GLU A N 1
ATOM 2092 C CA . GLU A 1 272 ? -9.344 -4.833 20.827 1.00 98.06 272 GLU A CA 1
ATOM 2093 C C . GLU A 1 272 ? -9.107 -5.690 19.581 1.00 98.06 272 GLU A C 1
ATOM 2095 O O . GLU A 1 272 ? -9.114 -5.182 18.464 1.00 98.06 272 GLU A O 1
ATOM 2100 N N . VAL A 1 273 ? -8.917 -7.001 19.749 1.00 98.44 273 VAL A N 1
ATOM 2101 C CA . VAL A 1 273 ? -8.702 -7.924 18.624 1.00 98.44 273 VAL A CA 1
ATOM 2102 C C . VAL A 1 273 ? -9.882 -8.877 18.487 1.00 98.44 273 VAL A C 1
ATOM 2104 O O . VAL A 1 273 ? -10.097 -9.739 19.344 1.00 98.44 273 VAL A O 1
ATOM 2107 N N . ILE A 1 274 ? -10.595 -8.777 17.366 1.00 98.19 274 ILE A N 1
ATOM 2108 C CA . ILE A 1 274 ? -11.734 -9.624 17.012 1.00 98.19 274 ILE A CA 1
ATOM 2109 C C . ILE A 1 274 ? -11.323 -10.569 15.875 1.00 98.19 274 ILE A C 1
ATOM 2111 O O . ILE A 1 274 ? -11.156 -10.156 14.733 1.00 98.19 274 ILE A O 1
ATOM 2115 N N . ASN A 1 275 ? -11.176 -11.858 16.180 1.00 97.56 275 ASN A N 1
ATOM 2116 C CA . ASN A 1 275 ? -10.822 -12.898 15.205 1.00 97.56 275 ASN A CA 1
ATOM 2117 C C . ASN A 1 275 ? -12.035 -13.723 14.753 1.00 97.56 275 ASN A C 1
ATOM 2119 O O . ASN A 1 275 ? -13.120 -13.620 15.327 1.00 97.56 275 ASN A O 1
ATOM 2123 N N . ASN A 1 276 ? -11.806 -14.629 13.795 1.00 97.44 276 ASN A N 1
ATOM 2124 C CA . ASN A 1 276 ? -12.786 -15.586 13.265 1.00 97.44 276 ASN A CA 1
ATOM 2125 C C . ASN A 1 276 ? -14.025 -14.927 12.646 1.00 97.44 276 ASN A C 1
ATOM 2127 O O . ASN A 1 276 ? -15.095 -15.534 12.605 1.00 97.44 276 ASN A O 1
ATOM 2131 N N . VAL A 1 277 ? -13.903 -13.689 12.164 1.00 97.75 277 VAL A N 1
ATOM 2132 C CA . VAL A 1 277 ? -15.037 -12.970 11.589 1.00 97.75 277 VAL A CA 1
ATOM 2133 C C . VAL A 1 277 ? -14.593 -12.072 10.442 1.00 97.75 277 VAL A C 1
ATOM 2135 O O . VAL A 1 277 ? -13.573 -11.393 10.504 1.00 97.75 277 VAL A O 1
ATOM 2138 N N . LYS A 1 278 ? -15.360 -12.096 9.353 1.00 96.38 278 LYS A N 1
ATOM 2139 C CA . LYS A 1 278 ? -15.154 -11.228 8.188 1.00 96.38 278 LYS A CA 1
ATOM 2140 C C . LYS A 1 278 ? -16.060 -10.010 8.288 1.00 96.38 278 LYS A C 1
ATOM 2142 O O . LYS A 1 278 ? -17.168 -10.120 8.811 1.00 96.38 278 LYS A O 1
ATOM 2147 N N . ALA A 1 279 ? -15.640 -8.888 7.717 1.00 97.38 279 ALA A N 1
ATOM 2148 C CA . ALA A 1 279 ? -16.580 -7.824 7.390 1.00 97.38 279 ALA A CA 1
ATOM 2149 C C . ALA A 1 279 ? -17.548 -8.319 6.304 1.00 97.38 279 ALA A C 1
ATOM 2151 O O . ALA A 1 279 ? -17.142 -8.982 5.349 1.00 97.38 279 ALA A O 1
ATOM 2152 N N . LYS A 1 280 ? -18.834 -8.025 6.479 1.00 98.06 280 LYS A N 1
ATOM 2153 C CA . LYS A 1 280 ? -19.907 -8.355 5.536 1.00 98.06 280 LYS A CA 1
ATOM 2154 C C . LYS A 1 280 ? -20.352 -7.132 4.738 1.00 98.06 280 LYS A C 1
ATOM 2156 O O . LYS A 1 280 ? -20.725 -7.276 3.578 1.00 98.06 280 LYS A O 1
ATOM 2161 N N . LYS A 1 281 ? -20.338 -5.952 5.359 1.00 98.50 281 LYS A N 1
ATOM 2162 C CA . LYS A 1 281 ? -20.670 -4.667 4.737 1.00 98.50 281 LYS A CA 1
ATOM 2163 C C . LYS A 1 281 ? -20.062 -3.533 5.557 1.00 98.50 281 LYS A C 1
ATOM 2165 O O . LYS A 1 281 ? -20.035 -3.621 6.784 1.00 98.50 281 LYS A O 1
ATOM 2170 N N . VAL A 1 282 ? -19.641 -2.471 4.885 1.00 98.56 282 VAL A N 1
ATOM 2171 C CA . VAL A 1 282 ? -19.245 -1.207 5.514 1.00 98.56 282 VAL A CA 1
ATOM 2172 C C . VAL A 1 282 ? -20.233 -0.122 5.078 1.00 98.56 282 VAL A C 1
ATOM 2174 O O . VAL A 1 282 ? -20.703 -0.121 3.943 1.00 98.56 282 VAL A O 1
ATOM 2177 N N . THR A 1 283 ? -20.617 0.769 5.982 1.00 98.38 283 THR A N 1
ATOM 2178 C CA . THR A 1 283 ? -21.363 1.998 5.671 1.00 98.38 283 THR A CA 1
ATOM 2179 C C . THR A 1 283 ? -20.593 3.196 6.213 1.00 98.38 283 THR A C 1
ATOM 2181 O O . THR A 1 283 ? -19.546 3.037 6.835 1.00 98.38 283 THR A O 1
ATOM 2184 N N . ALA A 1 284 ? -21.109 4.404 5.994 1.00 97.44 284 ALA A N 1
ATOM 2185 C CA . ALA A 1 284 ? -20.490 5.620 6.513 1.00 97.44 284 ALA A CA 1
ATOM 2186 C C . ALA A 1 284 ? -20.383 5.656 8.052 1.00 97.44 284 ALA A C 1
ATOM 2188 O O . ALA A 1 284 ? -19.505 6.335 8.570 1.00 97.44 284 ALA A O 1
ATOM 2189 N N . ASP A 1 285 ? -21.274 4.957 8.766 1.00 97.44 285 ASP A N 1
ATOM 2190 C CA . ASP A 1 285 ? -21.439 5.026 10.224 1.00 97.44 285 ASP A CA 1
ATOM 2191 C C . ASP A 1 285 ? -21.162 3.709 10.971 1.00 97.44 285 ASP A C 1
ATOM 2193 O O . ASP A 1 285 ? -21.081 3.713 12.204 1.00 97.44 285 ASP A O 1
ATOM 2197 N N . ARG A 1 286 ? -21.058 2.568 10.270 1.00 98.31 286 ARG A N 1
ATOM 2198 C CA . ARG A 1 286 ? -20.880 1.259 10.913 1.00 98.31 286 ARG A CA 1
ATOM 2199 C C . ARG A 1 286 ? -20.196 0.216 10.030 1.00 98.31 286 ARG A C 1
ATOM 2201 O O . ARG A 1 286 ? -20.217 0.278 8.801 1.00 98.31 286 ARG A O 1
ATOM 2208 N N . VAL A 1 287 ? -19.688 -0.827 10.679 1.00 98.75 287 VAL A N 1
ATOM 2209 C CA . VAL A 1 287 ? -19.254 -2.080 10.045 1.00 98.75 287 VAL A CA 1
ATOM 2210 C C . VAL A 1 287 ? -20.165 -3.213 10.504 1.00 98.75 287 VAL A C 1
ATOM 2212 O O . VAL A 1 287 ? -20.357 -3.426 11.702 1.00 98.75 287 VAL A O 1
ATOM 2215 N N . ILE A 1 288 ? -20.708 -3.960 9.543 1.00 98.62 288 ILE A N 1
ATOM 2216 C CA . ILE A 1 288 ? -21.503 -5.168 9.783 1.00 98.62 288 ILE A CA 1
ATOM 2217 C C . ILE A 1 288 ? -20.591 -6.375 9.599 1.00 98.62 288 ILE A C 1
ATOM 2219 O O . ILE A 1 288 ? -20.018 -6.574 8.523 1.00 98.62 288 ILE A O 1
ATOM 2223 N N . LEU A 1 289 ? -20.467 -7.196 10.636 1.00 98.50 289 LEU A N 1
ATOM 2224 C CA . LEU A 1 289 ? -19.654 -8.404 10.641 1.00 98.50 289 LEU A CA 1
ATOM 2225 C C . LEU A 1 289 ? -20.446 -9.632 10.164 1.00 98.50 289 LEU A C 1
ATOM 2227 O O . LEU A 1 289 ? -21.677 -9.666 10.172 1.00 98.50 289 LEU A O 1
ATOM 2231 N N . GLY A 1 290 ? -19.732 -10.668 9.722 1.00 97.56 290 GLY A N 1
ATOM 2232 C CA . GLY A 1 290 ? -20.316 -11.900 9.181 1.00 97.56 290 GLY A CA 1
ATOM 2233 C C . GLY A 1 290 ? -21.132 -12.716 10.188 1.00 97.56 290 GLY A C 1
ATOM 2234 O O . GLY A 1 290 ? -21.966 -13.514 9.773 1.00 97.56 290 GLY A O 1
ATOM 2235 N N . ASP A 1 291 ? -20.928 -12.489 11.485 1.00 97.12 291 ASP A N 1
ATOM 2236 C CA . ASP A 1 291 ? -21.686 -13.101 12.582 1.00 97.12 291 ASP A CA 1
ATOM 2237 C C . ASP A 1 291 ? -22.899 -12.266 13.034 1.00 97.12 291 ASP A C 1
ATOM 2239 O O . ASP A 1 291 ? -23.582 -12.634 13.986 1.00 97.12 291 ASP A O 1
ATOM 2243 N N . GLY A 1 292 ? -23.183 -11.155 12.346 1.00 96.94 292 GLY A N 1
ATOM 2244 C CA . GLY A 1 292 ? -24.329 -10.287 12.613 1.00 96.94 292 GLY A CA 1
ATOM 2245 C C . GLY A 1 292 ? -24.065 -9.145 13.593 1.00 96.94 292 GLY A C 1
ATOM 2246 O O . GLY A 1 292 ? -24.950 -8.311 13.764 1.00 96.94 292 GLY A O 1
ATOM 2247 N N . ARG A 1 293 ? -22.875 -9.052 14.207 1.00 98.06 293 ARG A N 1
ATOM 2248 C CA . ARG A 1 293 ? -22.518 -7.878 15.020 1.00 98.06 293 ARG A CA 1
ATOM 2249 C C . ARG A 1 293 ? -22.449 -6.620 14.152 1.00 98.06 293 ARG A C 1
ATOM 2251 O O . ARG A 1 293 ? -21.839 -6.631 13.083 1.00 98.06 293 ARG A O 1
ATOM 2258 N N . GLU A 1 294 ? -23.020 -5.530 14.651 1.00 98.19 294 GLU A N 1
ATOM 2259 C CA . GLU A 1 294 ? -22.874 -4.189 14.081 1.00 98.19 294 GLU A CA 1
ATOM 2260 C C . GLU A 1 294 ? -22.021 -3.340 15.021 1.00 98.19 294 GLU A C 1
ATOM 2262 O O . GLU A 1 294 ? -22.329 -3.214 16.206 1.00 98.19 294 GLU A O 1
ATOM 2267 N N . ILE A 1 295 ? -20.935 -2.775 14.499 1.00 98.44 295 ILE A N 1
ATOM 2268 C CA . ILE A 1 295 ? -20.019 -1.924 15.262 1.00 98.44 295 ILE A CA 1
ATOM 2269 C C . ILE A 1 295 ? -20.112 -0.515 14.688 1.00 98.44 295 ILE A C 1
ATOM 2271 O O . ILE A 1 295 ? -19.803 -0.315 13.515 1.00 98.44 295 ILE A O 1
ATOM 2275 N N . MET A 1 296 ? -20.532 0.450 15.508 1.00 98.31 296 MET A N 1
ATOM 2276 C CA . MET A 1 296 ? -20.578 1.863 15.121 1.00 98.31 296 MET A CA 1
ATOM 2277 C C . MET A 1 296 ? -19.152 2.405 15.019 1.00 98.31 296 MET A C 1
ATOM 2279 O O . MET A 1 296 ? -18.422 2.436 16.011 1.00 98.31 296 MET A O 1
ATOM 2283 N N . VAL A 1 297 ? -18.745 2.797 13.816 1.00 98.31 297 VAL A N 1
ATOM 2284 C CA . VAL A 1 297 ? -17.387 3.252 13.513 1.00 98.31 297 VAL A CA 1
ATOM 2285 C C . VAL A 1 297 ? -17.393 4.041 12.210 1.00 98.31 297 VAL A C 1
ATOM 2287 O O . VAL A 1 297 ? -17.983 3.612 11.223 1.00 98.31 297 VAL A O 1
ATOM 2290 N N . GLU A 1 298 ? -16.715 5.186 12.206 1.00 98.00 298 GLU A N 1
ATOM 2291 C CA . GLU A 1 298 ? -16.641 6.081 11.038 1.00 98.00 298 GLU A CA 1
ATOM 2292 C C . GLU A 1 298 ? -15.234 6.128 10.419 1.00 98.00 298 GLU A C 1
ATOM 2294 O O . GLU A 1 298 ? -15.018 6.717 9.357 1.00 98.00 298 GLU A O 1
ATOM 2299 N N . ASN A 1 299 ? -14.259 5.496 11.078 1.00 98.38 299 ASN A N 1
ATOM 2300 C CA . ASN A 1 299 ? -12.865 5.464 10.654 1.00 98.38 299 ASN A CA 1
ATOM 2301 C C . ASN A 1 299 ? -12.441 4.013 10.423 1.00 98.38 299 ASN A C 1
ATOM 2303 O O . ASN A 1 299 ? -12.042 3.314 11.355 1.00 98.38 299 ASN A O 1
ATOM 2307 N N . VAL A 1 300 ? -12.556 3.547 9.180 1.00 98.56 300 VAL A N 1
ATOM 2308 C CA . VAL A 1 300 ? -12.228 2.165 8.817 1.00 98.56 300 VAL A CA 1
ATOM 2309 C C . VAL A 1 300 ? -11.011 2.147 7.900 1.00 98.56 300 VAL A C 1
ATOM 2311 O O . VAL A 1 300 ? -11.001 2.789 6.852 1.00 98.56 300 VAL A O 1
ATOM 2314 N N . ILE A 1 301 ? -9.984 1.398 8.292 1.00 98.44 301 ILE A N 1
ATOM 2315 C CA . ILE A 1 301 ? -8.762 1.187 7.527 1.00 98.44 301 ILE A CA 1
ATOM 2316 C C . ILE A 1 301 ? -8.766 -0.247 6.998 1.00 98.44 301 ILE A C 1
ATOM 2318 O O . ILE A 1 301 ? -8.814 -1.216 7.762 1.00 98.44 301 ILE A O 1
ATOM 2322 N N . TRP A 1 302 ? -8.711 -0.389 5.677 1.00 97.88 302 TRP A N 1
ATOM 2323 C CA . TRP A 1 302 ? -8.714 -1.682 5.005 1.00 97.88 302 TRP A CA 1
ATOM 2324 C C . TRP A 1 302 ? -7.288 -2.153 4.719 1.00 97.88 302 TRP A C 1
ATOM 2326 O O . TRP A 1 302 ? -6.549 -1.557 3.931 1.00 97.88 302 TRP A O 1
ATOM 2336 N N . THR A 1 303 ? -6.914 -3.263 5.351 1.00 96.00 303 THR A N 1
ATOM 2337 C CA . THR A 1 303 ? -5.615 -3.937 5.180 1.00 96.00 303 THR A CA 1
ATOM 2338 C C . THR A 1 303 ? -5.772 -5.421 4.831 1.00 96.00 303 THR A C 1
ATOM 2340 O O . THR A 1 303 ? -4.790 -6.157 4.725 1.00 96.00 303 THR A O 1
ATOM 2343 N N . ALA A 1 304 ? -7.014 -5.884 4.666 1.00 90.62 304 ALA A N 1
ATOM 2344 C CA . ALA A 1 304 ? -7.322 -7.280 4.433 1.00 90.62 304 ALA A CA 1
ATOM 2345 C C . ALA A 1 304 ? -7.124 -7.636 2.960 1.00 90.62 304 ALA A C 1
ATOM 2347 O O . ALA A 1 304 ? -7.868 -7.196 2.092 1.00 90.62 304 ALA A O 1
ATOM 2348 N N . GLY A 1 305 ? -6.156 -8.513 2.709 1.00 85.31 305 GLY A N 1
ATOM 2349 C CA . GLY A 1 305 ? -5.952 -9.101 1.396 1.00 85.31 305 GLY A CA 1
ATOM 2350 C C . GLY A 1 305 ? -5.278 -8.175 0.392 1.00 85.31 305 GLY A C 1
ATOM 2351 O O . GLY A 1 305 ? -5.481 -6.963 0.350 1.00 85.31 305 GLY A O 1
ATOM 2352 N N . ALA A 1 306 ? -4.482 -8.795 -0.463 1.00 88.50 306 ALA A N 1
ATOM 2353 C CA . ALA A 1 306 ? -3.923 -8.167 -1.639 1.00 88.50 306 ALA A CA 1
ATOM 2354 C C . ALA A 1 306 ? -4.119 -9.124 -2.809 1.00 88.50 306 ALA A C 1
ATOM 2356 O O . ALA A 1 306 ? -4.053 -10.343 -2.640 1.00 88.50 306 ALA A O 1
ATOM 2357 N N . ARG A 1 307 ? -4.335 -8.560 -3.987 1.00 88.19 307 ARG A N 1
ATOM 2358 C CA . ARG A 1 307 ? -4.435 -9.294 -5.245 1.00 88.19 307 ARG A CA 1
ATOM 2359 C C . ARG A 1 307 ? -3.451 -8.723 -6.246 1.00 88.19 307 ARG A C 1
ATOM 2361 O O . ARG A 1 307 ? -3.017 -7.579 -6.108 1.00 88.19 307 ARG A O 1
ATOM 2368 N N . ALA A 1 308 ? -3.083 -9.515 -7.243 1.00 90.38 308 ALA A N 1
ATOM 2369 C CA . ALA A 1 308 ? -2.273 -9.022 -8.347 1.00 90.38 308 ALA A CA 1
ATOM 2370 C C . ALA A 1 308 ? -2.970 -7.825 -9.023 1.00 90.38 308 ALA A C 1
ATOM 2372 O O . ALA A 1 308 ? -4.197 -7.717 -8.999 1.00 90.38 308 ALA A O 1
ATOM 2373 N N . SER A 1 309 ? -2.194 -6.900 -9.595 1.00 90.75 309 SER A N 1
ATOM 2374 C CA . SER A 1 309 ? -2.767 -5.767 -10.331 1.00 90.75 309 SER A CA 1
ATOM 2375 C C . SER A 1 309 ? -3.757 -6.247 -11.399 1.00 90.75 309 SER A C 1
ATOM 2377 O O . SER A 1 309 ? -3.397 -7.103 -12.204 1.00 90.75 309 SER A O 1
ATOM 2379 N N . VAL A 1 310 ? -4.945 -5.628 -11.471 1.00 89.00 310 VAL A N 1
ATOM 2380 C CA . VAL A 1 310 ? -5.967 -5.912 -12.511 1.00 89.00 310 VAL A CA 1
ATOM 2381 C C . VAL A 1 310 ? -5.422 -5.846 -13.927 1.00 89.00 310 VAL A C 1
ATOM 2383 O O . VAL A 1 310 ? -5.910 -6.519 -14.824 1.00 89.00 310 VAL A O 1
ATOM 2386 N N . LYS A 1 311 ? -4.379 -5.043 -14.138 1.00 90.75 311 LYS A N 1
ATOM 2387 C CA . LYS A 1 311 ? -3.740 -4.904 -15.440 1.00 90.75 311 LYS A CA 1
ATOM 2388 C C . LYS A 1 311 ? -3.082 -6.190 -15.925 1.00 90.75 311 LYS A C 1
ATOM 2390 O O . LYS A 1 311 ? -2.825 -6.290 -17.113 1.00 90.75 311 LYS A O 1
ATOM 2395 N N . LEU A 1 312 ? -2.813 -7.155 -15.047 1.00 90.62 312 LEU A N 1
ATOM 2396 C CA . LEU A 1 312 ? -2.336 -8.482 -15.438 1.00 90.62 312 LEU A CA 1
ATOM 2397 C C . LEU A 1 312 ? -3.466 -9.385 -15.950 1.00 90.62 312 LEU A C 1
ATOM 2399 O O . LEU A 1 312 ? -3.178 -10.306 -16.707 1.00 90.62 312 LEU A O 1
ATOM 2403 N N . ASP A 1 313 ? -4.723 -9.105 -15.592 1.00 88.69 313 ASP A N 1
ATOM 2404 C CA . ASP A 1 313 ? -5.891 -9.834 -16.103 1.00 88.69 313 ASP A CA 1
ATOM 2405 C C . ASP A 1 313 ? -6.214 -9.463 -17.556 1.00 88.69 313 ASP A C 1
ATOM 2407 O O . ASP A 1 313 ? -6.812 -10.246 -18.286 1.00 88.69 313 ASP A O 1
ATOM 2411 N N . GLU A 1 314 ? -5.782 -8.276 -17.986 1.00 90.00 314 GLU A N 1
ATOM 2412 C CA . GLU A 1 314 ? -5.931 -7.776 -19.357 1.00 90.00 314 GLU A CA 1
ATOM 2413 C C . GLU A 1 314 ? -4.855 -8.321 -20.318 1.00 90.00 314 GLU A C 1
ATOM 2415 O O . GLU A 1 314 ? -4.929 -8.082 -21.523 1.00 90.00 314 GLU A O 1
ATOM 2420 N N . ILE A 1 315 ? -3.833 -9.014 -19.802 1.00 90.19 315 ILE A N 1
ATOM 2421 C CA . ILE A 1 315 ? -2.716 -9.541 -20.593 1.00 90.19 315 ILE A CA 1
ATOM 2422 C C . ILE A 1 315 ? -2.898 -11.050 -20.733 1.00 90.19 315 ILE A C 1
ATOM 2424 O O . ILE A 1 315 ? -3.013 -11.752 -19.731 1.00 90.19 315 ILE A O 1
ATOM 2428 N N . ASP A 1 316 ? -2.865 -11.544 -21.971 1.00 88.94 316 ASP A N 1
ATOM 2429 C CA . ASP A 1 316 ? -2.995 -12.968 -22.292 1.00 88.94 316 ASP A CA 1
ATOM 2430 C C . ASP A 1 316 ? -1.728 -13.753 -21.905 1.00 88.94 316 ASP A C 1
ATOM 2432 O O . ASP A 1 316 ? -0.876 -14.098 -22.726 1.00 88.94 316 ASP A O 1
ATOM 2436 N N . LEU A 1 317 ? -1.558 -13.952 -20.599 1.00 87.75 317 LEU A N 1
ATOM 2437 C CA . LEU A 1 317 ? -0.510 -14.757 -19.990 1.00 87.75 317 LEU A CA 1
ATOM 2438 C C . LEU A 1 317 ? -1.146 -15.782 -19.048 1.00 87.75 317 LEU A C 1
ATOM 2440 O O . LEU A 1 317 ? -2.139 -15.481 -18.384 1.00 87.75 317 LEU A O 1
ATOM 2444 N N . PRO A 1 318 ? -0.560 -16.985 -18.931 1.00 85.69 318 PRO A N 1
ATOM 2445 C CA . PRO A 1 318 ? -1.041 -17.974 -17.982 1.00 85.69 318 PRO A CA 1
ATOM 2446 C C . PRO A 1 318 ? -0.926 -17.430 -16.554 1.00 85.69 318 PRO A C 1
ATOM 2448 O O . PRO A 1 318 ? 0.109 -16.891 -16.156 1.00 85.69 318 PRO A O 1
ATOM 2451 N N . HIS A 1 319 ? -1.991 -17.598 -15.776 1.00 82.88 319 HIS A N 1
ATOM 2452 C CA . HIS A 1 319 ? -2.012 -17.280 -14.351 1.00 82.88 319 HIS A CA 1
ATOM 2453 C C . HIS A 1 319 ? -1.924 -18.561 -13.535 1.00 82.88 319 HIS A C 1
ATOM 2455 O O . HIS A 1 319 ? -2.432 -19.602 -13.954 1.00 82.88 319 HIS A O 1
ATOM 2461 N N . ASP A 1 320 ? -1.322 -18.472 -12.354 1.00 80.38 320 ASP A N 1
ATOM 2462 C CA . ASP A 1 320 ? -1.462 -19.533 -11.366 1.00 80.38 320 ASP A CA 1
ATOM 2463 C C . ASP A 1 320 ? -2.844 -19.465 -10.682 1.00 80.38 320 ASP A C 1
ATOM 2465 O O . ASP A 1 320 ? -3.685 -18.605 -10.964 1.00 80.38 320 ASP A O 1
ATOM 2469 N N . GLU A 1 321 ? -3.100 -20.408 -9.778 1.00 66.44 321 GLU A N 1
ATOM 2470 C CA . GLU A 1 321 ? -4.364 -20.492 -9.040 1.00 66.44 321 GLU A CA 1
ATOM 2471 C C . GLU A 1 321 ? -4.541 -19.363 -8.004 1.00 66.44 321 GLU A C 1
ATOM 2473 O O . GLU A 1 321 ? -5.613 -19.230 -7.411 1.00 66.44 321 GLU A O 1
ATOM 2478 N N . ARG A 1 322 ? -3.525 -18.518 -7.767 1.00 61.16 322 ARG A N 1
ATOM 2479 C CA . ARG A 1 322 ? -3.540 -17.460 -6.744 1.00 61.16 322 ARG A CA 1
ATOM 2480 C C . ARG A 1 322 ? -4.136 -16.168 -7.300 1.00 61.16 322 ARG A C 1
ATOM 2482 O O . ARG A 1 322 ? -3.519 -15.104 -7.281 1.00 61.16 322 ARG A O 1
ATOM 2489 N N . LYS A 1 323 ? -5.382 -16.260 -7.754 1.00 53.47 323 LYS A N 1
ATOM 2490 C CA . LYS A 1 323 ? -6.214 -15.111 -8.126 1.00 53.47 323 LYS A CA 1
ATOM 2491 C C . LYS A 1 323 ? -6.872 -14.570 -6.855 1.00 53.47 323 LYS A C 1
ATOM 2493 O O . LYS A 1 323 ? -7.958 -15.009 -6.491 1.00 53.47 323 LYS A O 1
ATOM 2498 N N . GLY A 1 324 ? -6.121 -13.755 -6.111 1.00 44.81 324 GLY A N 1
ATOM 2499 C CA . GLY A 1 324 ? -6.550 -13.155 -4.837 1.00 44.81 324 GLY A CA 1
ATOM 2500 C C . GLY A 1 324 ? -7.842 -12.353 -4.934 1.00 44.81 324 GLY A C 1
ATOM 2501 O O . GLY A 1 324 ? -8.042 -11.684 -5.972 1.00 44.81 324 GLY A O 1
#

Mean predicted aligned error: 8.34 Å

Foldseek 3Di:
DDDDPPPPPPDDCVPPVVVVVCCVVCVVPFDPDDLVPADDQVPAQAHEEEEAPEDVRLVVLLVVLVVCVVPNRYAYEYEYLDQWYFQVVCLLVLLLVNDPLVRRTHGSCVVSSRSRYHYDNFAWDAADPVQQWTATNNDIDHHPHYHYDHDWDFDPVPQACCVPQAQEPDGNVSSVVLNVLQVVLLVVCLVVLNPDPLQSLEAEEEALAPSSLSNLVSNLSNLPVPCCVVRVSHDSVSRAAEYEYQAPFRNVVDDPVVRVVSVVVCVVSRYHYHYNWHFRHDDCQWTAIPVGDIDGHRHYYYPHDIAHPCNVVNDPDDDDPRGD

Nearest PDB structures (foldseek):
  5na4-assembly1_A  TM=9.139E-01  e=5.651E-23  Staphylococcus aureus
  3hyv-assembly1_A  TM=8.117E-01  e=1.397E-18  Aquifex aeolicus
  3sxi-assembly1_A  TM=8.028E-01  e=2.248E-18  Acidithiobacillus ferrooxidans ATCC 23270
  3szf-assembly1_A-2  TM=8.043E-01  e=1.602E-17  Acidithiobacillus ferrooxidans ATCC 23270
  3sz0-assembly1_A  TM=8.018E-01  e=4.404E-17  Acidithiobacillus ferrooxidans ATCC 23270

Sequence (324 aa):
MNGLLKGALAAGGGAVGFEVVRRALFSGARRRYEPWERSPYKDFPNKVLIVGGGFAGYKAAQTLCELARDRDDVGVMLISRENYFTYWPMLASVIGGDVATQNVAQPLRRTLIRLGASFRRAPLDSVDLEKRRVVAGGKEFPYEHLVLSLGAEPAYFGIPGVEEHCISIRGIGAGEAIVDRVIERYEEATLAGGEVPDSRLTFMVIGGGATGVEVASELHSLFRDLLVPDYPNINPNRVKIILVDANKEILKELDPALRRVARKKLADLQIEVINNVKAKKVTADRVILGDGREIMVENVIWTAGARASVKLDEIDLPHDERKG